Protein AF-A0A965UQ46-F1 (afdb_monomer_lite)

Sequence (192 aa):
MSRLRGGVFDEMEFVMEVFVMGVRFASAAALERHCREIIKGYAAGGLVGDDHRLFFLSLILERHDTPHEKILPGLEGEIVGIRVRHNDGHEFYKSSKTNVNHLFVVYQSGLEIDFSWKKCCSGFKPEAVATAAMRRAVADQIIQYKRLRFVSSGGSVTSDGDGRALDWGSACVDHYPNTFAFLRNSFLANEG

Structure (mmCIF, N/CA/C/O backbone):
data_AF-A0A965UQ46-F1
#
_entry.id   AF-A0A965UQ46-F1
#
loop_
_atom_site.group_PDB
_atom_site.id
_atom_site.type_symbol
_atom_site.label_atom_id
_atom_site.label_alt_id
_atom_site.label_comp_id
_atom_site.label_asym_id
_atom_site.label_entity_id
_atom_site.label_seq_id
_atom_site.pdbx_PDB_ins_code
_atom_site.Cartn_x
_atom_site.Cartn_y
_atom_site.Cartn_z
_atom_site.occupancy
_atom_site.B_iso_or_equiv
_atom_site.auth_seq_id
_atom_site.auth_comp_id
_atom_site.auth_asym_id
_atom_site.auth_atom_id
_atom_site.pdbx_PDB_model_num
ATOM 1 N N . MET A 1 1 ? -4.337 -60.414 -15.007 1.00 38.78 1 MET A N 1
ATOM 2 C CA . MET A 1 1 ? -3.759 -59.102 -15.372 1.00 38.78 1 MET A CA 1
ATOM 3 C C . MET A 1 1 ? -4.667 -58.014 -14.822 1.00 38.78 1 MET A C 1
ATOM 5 O O . MET A 1 1 ? -5.747 -57.804 -15.351 1.00 38.78 1 MET A O 1
ATOM 9 N N . SER A 1 2 ? -4.266 -57.420 -13.699 1.00 37.00 2 SER A N 1
ATOM 10 C CA . SER A 1 2 ? -4.986 -56.352 -13.000 1.00 37.00 2 SER A CA 1
ATOM 11 C C . SER A 1 2 ? -4.648 -54.999 -13.632 1.00 37.00 2 SER A C 1
ATOM 13 O O . SER A 1 2 ? -3.471 -54.703 -13.841 1.00 37.00 2 SER A O 1
ATOM 15 N N . ARG A 1 3 ? -5.659 -54.181 -13.937 1.00 34.75 3 ARG A N 1
ATOM 16 C CA . ARG A 1 3 ? -5.505 -52.740 -14.181 1.00 34.75 3 ARG A CA 1
ATOM 17 C C . ARG A 1 3 ? -6.418 -51.992 -13.214 1.00 34.75 3 ARG A C 1
ATOM 19 O O . ARG A 1 3 ? -7.591 -51.784 -13.491 1.00 34.75 3 ARG A O 1
ATOM 26 N N . LEU A 1 4 ? -5.841 -51.597 -12.085 1.00 40.97 4 LEU A N 1
ATOM 27 C CA . LEU A 1 4 ? -6.267 -50.445 -11.296 1.00 40.97 4 LEU A CA 1
ATOM 28 C C . LEU A 1 4 ? -5.533 -49.217 -11.854 1.00 40.97 4 LEU A C 1
ATOM 30 O O . LEU A 1 4 ? -4.314 -49.286 -11.998 1.00 40.97 4 LEU A O 1
ATOM 34 N N . ARG A 1 5 ? -6.250 -48.137 -12.187 1.00 38.50 5 ARG A N 1
ATOM 35 C CA . ARG A 1 5 ? -5.774 -46.744 -12.374 1.00 38.50 5 ARG A CA 1
ATOM 36 C C . ARG A 1 5 ? -6.991 -45.903 -12.791 1.00 38.50 5 ARG A C 1
ATOM 38 O O . ARG A 1 5 ? -7.699 -46.311 -13.697 1.00 38.50 5 ARG A O 1
ATOM 45 N N . GLY A 1 6 ? -7.300 -44.754 -12.214 1.00 31.14 6 GLY A N 1
ATOM 46 C CA . GLY A 1 6 ? -6.630 -43.977 -11.185 1.00 31.14 6 GLY A CA 1
ATOM 47 C C . GLY A 1 6 ? -7.666 -43.061 -10.540 1.00 31.14 6 GLY A C 1
ATOM 48 O O . GLY A 1 6 ? -8.626 -42.651 -11.191 1.00 31.14 6 GLY A O 1
ATOM 49 N N . GLY A 1 7 ? -7.480 -42.816 -9.245 1.00 33.50 7 GLY A N 1
ATOM 50 C CA . GLY A 1 7 ? -8.263 -41.852 -8.491 1.00 33.50 7 GLY A CA 1
ATOM 51 C C . GLY A 1 7 ? -8.154 -40.466 -9.113 1.00 33.50 7 GLY A C 1
ATOM 52 O O . GLY A 1 7 ? -7.073 -40.026 -9.506 1.00 33.50 7 GLY A O 1
ATOM 53 N N . VAL A 1 8 ? -9.302 -39.807 -9.191 1.00 39.28 8 VAL A N 1
ATOM 54 C CA . VAL A 1 8 ? -9.406 -38.364 -9.352 1.00 39.28 8 VAL A CA 1
ATOM 55 C C . VAL A 1 8 ? -8.828 -37.773 -8.069 1.00 39.28 8 VAL A C 1
ATOM 57 O O . VAL A 1 8 ? -9.453 -37.852 -7.015 1.00 39.28 8 VAL A O 1
ATOM 60 N N . PHE A 1 9 ? -7.590 -37.282 -8.132 1.00 36.72 9 PHE A N 1
ATOM 61 C CA . PHE A 1 9 ? -7.097 -36.355 -7.125 1.00 36.72 9 PHE A CA 1
ATOM 62 C C . PHE A 1 9 ? -7.854 -35.054 -7.356 1.00 36.72 9 PHE A C 1
ATOM 64 O O . PHE A 1 9 ? -7.558 -34.303 -8.279 1.00 36.72 9 PHE A O 1
ATOM 71 N N . ASP A 1 10 ? -8.903 -34.877 -6.563 1.00 38.56 10 ASP A N 1
ATOM 72 C CA . ASP A 1 10 ? -9.546 -33.596 -6.341 1.00 38.56 10 ASP A CA 1
ATOM 73 C C . ASP A 1 10 ? -8.470 -32.696 -5.715 1.00 38.56 10 ASP A C 1
ATOM 75 O O . ASP A 1 10 ? -8.097 -32.862 -4.549 1.00 38.56 10 ASP A O 1
ATOM 79 N N . GLU A 1 11 ? -7.856 -31.836 -6.531 1.00 40.19 11 GLU A N 1
ATOM 80 C CA . GLU A 1 11 ? -7.029 -30.738 -6.048 1.00 40.19 11 GLU A CA 1
ATOM 81 C C . GLU A 1 11 ? -7.959 -29.815 -5.260 1.00 40.19 11 GLU A C 1
ATOM 83 O O . GLU A 1 11 ? -8.540 -28.873 -5.793 1.00 40.19 11 GLU A O 1
ATOM 88 N N . MET A 1 12 ? -8.133 -30.114 -3.970 1.00 38.03 12 MET A N 1
ATOM 89 C CA . MET A 1 12 ? -8.645 -29.154 -3.007 1.00 38.03 12 MET A CA 1
ATOM 90 C C . MET A 1 12 ? -7.672 -27.978 -3.013 1.00 38.03 12 MET A C 1
ATOM 92 O O . MET A 1 12 ? -6.657 -27.985 -2.315 1.00 38.03 12 MET A O 1
ATOM 96 N N . GLU A 1 13 ? -7.976 -26.975 -3.835 1.00 44.06 13 GLU A N 1
ATOM 97 C CA . GLU A 1 13 ? -7.465 -25.625 -3.687 1.00 44.06 13 GLU A CA 1
ATOM 98 C C . GLU A 1 13 ? -7.750 -25.243 -2.231 1.00 44.06 13 GLU A C 1
ATOM 100 O O . GLU A 1 13 ? -8.890 -24.973 -1.847 1.00 44.06 13 GLU A O 1
ATOM 105 N N . PHE A 1 14 ? -6.729 -25.325 -1.374 1.00 44.09 14 PHE A N 1
ATOM 106 C CA . PHE A 1 14 ? -6.813 -24.829 -0.011 1.00 44.09 14 PHE A CA 1
ATOM 107 C C . PHE A 1 14 ? -7.046 -23.330 -0.132 1.00 44.09 14 PHE A C 1
ATOM 109 O O . PHE A 1 14 ? -6.109 -22.551 -0.315 1.00 44.09 14 PHE A O 1
ATOM 116 N N . VAL A 1 15 ? -8.314 -22.928 -0.089 1.00 54.84 15 VAL A N 1
ATOM 117 C CA . VAL A 1 15 ? -8.689 -21.526 -0.053 1.00 54.84 15 VAL A CA 1
ATOM 118 C C . VAL A 1 15 ? -8.134 -20.989 1.258 1.00 54.84 15 VAL A C 1
ATOM 120 O O . VAL A 1 15 ? -8.668 -21.245 2.335 1.00 54.84 15 VAL A O 1
ATOM 123 N N . MET A 1 16 ? -6.978 -20.334 1.166 1.00 69.38 16 MET A N 1
ATOM 124 C CA . MET A 1 16 ? -6.261 -19.830 2.325 1.00 69.38 16 MET A CA 1
ATOM 125 C C . MET A 1 16 ? -7.064 -18.663 2.887 1.00 69.38 16 MET A C 1
ATOM 127 O O . MET A 1 16 ? -7.079 -17.556 2.340 1.00 69.38 16 MET A O 1
ATOM 131 N N . GLU A 1 17 ? -7.803 -18.950 3.948 1.00 83.31 17 GLU A N 1
ATOM 132 C CA . GLU A 1 17 ? -8.585 -17.956 4.661 1.00 83.31 17 GLU A CA 1
ATOM 133 C C . GLU A 1 17 ? -7.659 -16.890 5.233 1.00 83.31 17 GLU A C 1
ATOM 135 O O . GLU A 1 17 ? -6.538 -17.172 5.662 1.00 83.31 17 GLU A O 1
ATOM 140 N N . VAL A 1 18 ? -8.126 -15.645 5.217 1.00 87.38 18 VAL A N 1
ATOM 141 C CA . VAL A 1 18 ? -7.341 -14.504 5.683 1.00 87.38 18 VAL A CA 1
ATOM 142 C C . VAL A 1 18 ? -8.012 -13.930 6.916 1.00 87.38 18 VAL A C 1
ATOM 144 O O . VAL A 1 18 ? -9.220 -13.706 6.918 1.00 87.38 18 VAL A O 1
ATOM 147 N N . PHE A 1 19 ? -7.224 -13.680 7.954 1.00 88.88 19 PHE A N 1
ATOM 148 C CA . PHE A 1 19 ? -7.675 -13.046 9.184 1.00 88.88 19 PHE A CA 1
ATOM 149 C C . PHE A 1 19 ? -7.053 -11.655 9.269 1.00 88.88 19 PHE A C 1
ATOM 151 O O . PHE A 1 19 ? -5.876 -11.501 8.952 1.00 88.88 19 PHE A O 1
ATOM 158 N N . VAL A 1 20 ? -7.866 -10.662 9.628 1.00 90.31 20 VAL A N 1
ATOM 159 C CA . VAL A 1 20 ? -7.423 -9.297 9.950 1.00 90.31 20 VAL A CA 1
ATOM 160 C C . VAL A 1 20 ? -8.282 -8.795 11.097 1.00 90.31 20 VAL A C 1
ATOM 162 O O . VAL A 1 20 ? -9.508 -8.826 10.977 1.00 90.31 20 VAL A O 1
ATOM 165 N N . MET A 1 21 ? -7.678 -8.344 12.202 1.00 88.12 21 MET A N 1
ATOM 166 C CA . MET A 1 21 ? -8.421 -7.802 13.355 1.00 88.12 21 MET A CA 1
ATOM 167 C C . MET A 1 21 ? -9.519 -8.764 13.875 1.00 88.12 21 MET A C 1
ATOM 169 O O . MET A 1 21 ? -10.616 -8.357 14.247 1.00 88.12 21 MET A O 1
ATOM 173 N N . GLY A 1 22 ? -9.263 -10.076 13.838 1.00 83.25 22 GLY A N 1
ATOM 174 C CA . GLY A 1 22 ? -10.231 -11.108 14.244 1.00 83.25 22 GLY A CA 1
ATOM 175 C C . GLY A 1 22 ? -11.389 -11.352 13.263 1.00 83.25 22 GLY A C 1
ATOM 176 O O . GLY A 1 22 ? -12.192 -12.257 13.488 1.00 83.25 22 GLY A O 1
ATOM 177 N N . VAL A 1 23 ? -11.466 -10.610 12.154 1.00 89.50 23 VAL A N 1
ATOM 178 C CA . VAL A 1 23 ? -12.437 -10.841 11.077 1.00 89.50 23 VAL A CA 1
ATOM 179 C C . VAL A 1 23 ? -11.880 -11.871 10.102 1.00 89.50 23 VAL A C 1
ATOM 181 O O . VAL A 1 23 ? -10.767 -11.732 9.593 1.00 89.50 23 VAL A O 1
ATOM 184 N N . ARG A 1 24 ? -12.675 -12.907 9.825 1.00 92.56 24 ARG A N 1
ATOM 185 C CA . ARG A 1 24 ? -12.346 -13.972 8.872 1.00 92.56 24 ARG A CA 1
ATOM 186 C C . ARG A 1 24 ? -12.863 -13.624 7.481 1.00 92.56 24 ARG A C 1
ATOM 188 O O . ARG A 1 24 ? -14.056 -13.400 7.287 1.00 92.56 24 ARG A O 1
ATOM 195 N N . PHE A 1 25 ? -11.971 -13.665 6.501 1.00 93.94 25 PHE A N 1
ATOM 196 C CA . PHE A 1 25 ? -12.277 -13.515 5.086 1.00 93.94 25 PHE A CA 1
ATOM 197 C C . PHE A 1 25 ? -12.048 -14.839 4.367 1.00 93.94 25 PHE A C 1
ATOM 199 O O . PHE A 1 25 ? -10.991 -15.454 4.491 1.00 93.94 25 PHE A O 1
ATOM 206 N N . ALA A 1 26 ? -13.022 -15.237 3.548 1.00 91.75 26 ALA A N 1
ATOM 207 C CA . ALA A 1 26 ? -12.957 -16.487 2.794 1.00 91.75 26 ALA A CA 1
ATOM 208 C C . ALA A 1 26 ? -11.792 -16.538 1.790 1.00 91.75 26 ALA A C 1
ATOM 210 O O . ALA A 1 26 ? -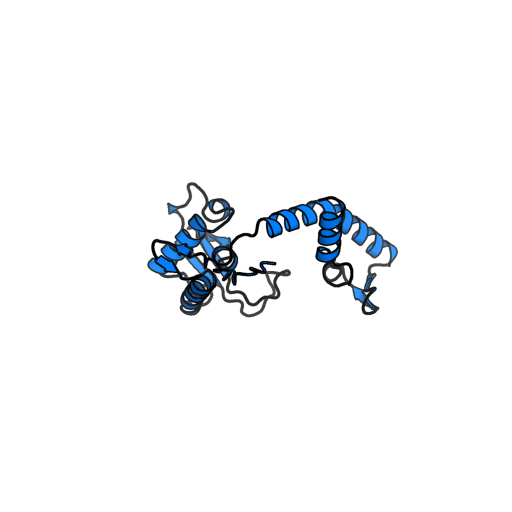11.443 -17.610 1.330 1.00 91.75 26 ALA A O 1
ATOM 211 N N . SER A 1 27 ? -11.220 -15.396 1.391 1.00 91.88 27 SER A N 1
ATOM 212 C CA . SER A 1 27 ? -10.062 -15.326 0.491 1.00 91.88 27 SER A CA 1
ATOM 213 C C . SER A 1 27 ? -9.424 -13.936 0.505 1.00 91.88 27 SER A C 1
ATOM 215 O O . SER A 1 27 ? -10.052 -12.953 0.911 1.00 91.88 27 SER A O 1
ATOM 217 N N . ALA A 1 28 ? -8.216 -13.820 -0.055 1.00 90.44 28 ALA A N 1
ATOM 218 C CA . ALA A 1 28 ? -7.578 -12.531 -0.337 1.00 90.44 28 ALA A CA 1
ATOM 219 C C . ALA A 1 28 ? -8.452 -11.612 -1.215 1.00 90.44 28 ALA A C 1
ATOM 221 O O . ALA A 1 28 ? -8.473 -10.401 -1.013 1.00 90.44 28 ALA A O 1
ATOM 222 N N . ALA A 1 29 ? -9.224 -12.180 -2.149 1.00 90.81 29 ALA A N 1
ATOM 223 C CA . ALA A 1 29 ? -10.158 -11.420 -2.977 1.00 90.81 29 ALA A CA 1
ATOM 224 C C . ALA A 1 29 ? -11.352 -10.885 -2.168 1.00 90.81 29 ALA A C 1
ATOM 226 O O . ALA A 1 29 ? -11.831 -9.782 -2.432 1.00 90.81 29 ALA A O 1
ATOM 227 N N . ALA A 1 30 ? -11.840 -11.642 -1.178 1.00 92.81 30 ALA A N 1
ATOM 228 C CA . ALA A 1 30 ? -12.879 -11.168 -0.265 1.00 92.81 30 ALA A CA 1
ATOM 229 C C . ALA A 1 30 ? -12.370 -10.017 0.616 1.00 92.81 30 ALA A C 1
ATOM 231 O O . ALA A 1 30 ? -13.061 -9.007 0.744 1.00 92.81 30 ALA A O 1
ATOM 232 N N . LEU A 1 31 ? -11.144 -10.136 1.135 1.00 95.44 31 LEU A N 1
ATOM 233 C CA . LEU A 1 31 ? -10.469 -9.062 1.862 1.00 95.44 31 LEU A CA 1
ATOM 234 C C . LEU A 1 31 ? -10.272 -7.818 0.979 1.00 95.44 31 LEU A C 1
ATOM 236 O O . LEU A 1 31 ? -10.614 -6.714 1.392 1.00 95.44 31 LEU A O 1
ATOM 240 N N . GLU A 1 32 ? -9.800 -7.977 -0.263 1.00 94.44 32 GLU A N 1
ATOM 241 C CA . GLU A 1 32 ? -9.618 -6.846 -1.182 1.00 94.44 32 GLU A CA 1
ATOM 242 C C . GLU A 1 32 ? -10.941 -6.118 -1.459 1.00 94.44 32 GLU A C 1
ATOM 244 O O . GLU A 1 32 ? -10.981 -4.885 -1.457 1.00 94.44 32 GLU A O 1
ATOM 249 N N . ARG A 1 33 ? -12.034 -6.863 -1.686 1.00 93.94 33 ARG A N 1
ATOM 250 C CA . ARG A 1 33 ? -13.367 -6.270 -1.866 1.00 93.94 33 ARG A CA 1
ATOM 251 C C . ARG A 1 33 ? -13.788 -5.475 -0.636 1.00 93.94 33 ARG A C 1
ATOM 253 O O . ARG A 1 33 ? -14.243 -4.350 -0.794 1.00 93.94 33 ARG A O 1
ATOM 260 N N . HIS A 1 34 ? -13.586 -6.020 0.561 1.00 95.62 34 HIS A N 1
ATOM 261 C CA . HIS A 1 34 ? -13.908 -5.330 1.805 1.00 95.62 34 HIS A CA 1
ATOM 262 C C . HIS A 1 34 ? -13.112 -4.026 1.967 1.00 95.62 34 HIS A C 1
ATOM 264 O O . HIS A 1 34 ? -13.711 -2.967 2.138 1.00 95.62 34 HIS A O 1
ATOM 270 N N . CYS A 1 35 ? -11.786 -4.071 1.787 1.00 95.44 35 CYS A N 1
ATOM 271 C CA . CYS A 1 35 ? -10.938 -2.875 1.786 1.00 95.44 35 CYS A CA 1
ATOM 272 C C . CYS A 1 35 ? -11.437 -1.832 0.779 1.00 95.44 35 CYS A C 1
ATOM 274 O O . CYS A 1 35 ? -11.512 -0.646 1.084 1.00 95.44 35 CYS A O 1
ATOM 276 N N . ARG A 1 36 ? -11.804 -2.266 -0.430 1.00 93.69 36 ARG A N 1
ATOM 277 C CA . ARG A 1 36 ? -12.290 -1.376 -1.486 1.00 93.69 36 ARG A CA 1
ATOM 278 C C . ARG A 1 36 ? -13.614 -0.704 -1.121 1.00 93.69 36 ARG A C 1
ATOM 280 O O . ARG A 1 36 ? -13.760 0.478 -1.417 1.00 93.69 36 ARG A O 1
ATOM 287 N N . GLU A 1 37 ? -14.550 -1.427 -0.513 1.00 94.31 37 GLU A N 1
ATOM 288 C CA . GLU A 1 37 ? -15.826 -0.859 -0.061 1.00 94.31 37 GLU A CA 1
ATOM 289 C C . GLU A 1 37 ? -15.624 0.165 1.058 1.00 94.31 37 GLU A C 1
ATOM 291 O O . GLU A 1 37 ? -16.191 1.252 0.975 1.00 94.31 37 GLU A O 1
ATOM 296 N N . ILE A 1 38 ? -14.729 -0.107 2.017 1.00 95.44 38 ILE A N 1
ATOM 297 C CA . ILE A 1 38 ? -14.330 0.892 3.019 1.00 95.44 38 ILE A CA 1
ATOM 298 C C . ILE A 1 38 ? -13.795 2.146 2.321 1.00 95.44 38 ILE A C 1
ATOM 300 O O . ILE A 1 38 ? -14.285 3.244 2.560 1.00 95.44 38 ILE A O 1
ATOM 304 N N . ILE A 1 39 ? -12.816 1.989 1.424 1.00 94.50 39 ILE A N 1
ATOM 305 C CA . ILE A 1 39 ? -12.136 3.107 0.754 1.00 94.50 39 ILE A CA 1
ATOM 306 C C . ILE A 1 39 ? -13.110 3.975 -0.053 1.00 94.50 39 ILE A C 1
ATOM 308 O O . ILE A 1 39 ? -12.978 5.194 -0.040 1.00 94.50 39 ILE A O 1
ATOM 312 N N . LYS A 1 40 ? -14.081 3.374 -0.752 1.00 92.00 40 LYS A N 1
ATOM 313 C CA . LYS A 1 40 ? -15.103 4.110 -1.521 1.00 92.00 40 LYS A CA 1
ATOM 314 C C . LYS A 1 40 ? -16.026 4.959 -0.645 1.00 92.00 40 LYS A C 1
ATOM 316 O O . LYS A 1 40 ? -16.619 5.904 -1.152 1.00 92.00 40 LYS A O 1
ATOM 321 N N . GLY A 1 41 ? -16.180 4.601 0.629 1.00 93.50 41 GLY A N 1
ATOM 322 C CA . GLY A 1 41 ? -17.025 5.326 1.576 1.00 93.50 41 GLY A CA 1
ATOM 323 C C . GLY A 1 41 ? -16.440 6.657 2.053 1.00 93.50 41 GLY A C 1
ATOM 324 O O . GLY A 1 41 ? -17.139 7.410 2.725 1.00 93.50 41 GLY A O 1
ATOM 325 N N . TYR A 1 42 ? -15.183 6.963 1.719 1.00 94.81 42 TYR A N 1
ATOM 326 C CA . TYR A 1 42 ? -14.497 8.182 2.144 1.00 94.81 42 TYR A CA 1
ATOM 327 C C . TYR A 1 42 ? -14.219 9.113 0.966 1.00 94.81 42 TYR A C 1
ATOM 329 O O . TYR A 1 42 ? -14.018 8.672 -0.158 1.00 94.81 42 TYR A O 1
ATOM 337 N N . ALA A 1 43 ? -14.193 10.419 1.233 1.00 91.56 43 ALA A N 1
ATOM 338 C CA . ALA A 1 43 ? -13.792 11.416 0.248 1.00 91.56 43 ALA A CA 1
ATOM 339 C C . ALA A 1 43 ? -12.265 11.438 0.055 1.00 91.56 43 ALA A C 1
ATOM 341 O O . ALA A 1 43 ? -11.501 11.099 0.965 1.00 91.56 43 ALA A O 1
ATOM 342 N N . ALA A 1 44 ? -11.809 11.917 -1.106 1.00 90.25 44 ALA A N 1
ATOM 343 C CA . ALA A 1 44 ? -10.388 12.140 -1.359 1.00 90.25 44 ALA A CA 1
ATOM 344 C C . ALA A 1 44 ? -9.816 13.155 -0.354 1.00 90.25 44 ALA A C 1
ATOM 346 O O . ALA A 1 44 ? -10.394 14.212 -0.116 1.00 90.25 44 ALA A O 1
ATOM 347 N N . GLY A 1 45 ? -8.677 12.824 0.251 1.00 90.50 45 GLY A N 1
ATOM 348 C CA . GLY A 1 45 ? -8.050 13.591 1.327 1.00 90.50 45 GLY A CA 1
ATOM 349 C C . GLY A 1 45 ? -8.651 13.346 2.717 1.00 90.50 45 GLY A C 1
ATOM 350 O O . GLY A 1 45 ? -8.075 13.810 3.700 1.00 90.50 45 GLY A O 1
ATOM 351 N N . GLY A 1 46 ? -9.761 12.608 2.818 1.00 93.62 46 GLY A N 1
ATOM 352 C CA . GLY A 1 46 ? -10.443 12.323 4.076 1.00 93.62 46 GLY A CA 1
ATOM 353 C C . GLY A 1 46 ? -9.696 11.320 4.954 1.00 93.62 46 GLY A C 1
ATOM 354 O O . GLY A 1 46 ? -9.072 10.377 4.458 1.00 93.62 46 GLY A O 1
ATOM 355 N N . LEU A 1 47 ? -9.783 11.520 6.272 1.00 97.19 47 LEU A N 1
ATOM 356 C CA . LEU A 1 47 ? -9.395 10.514 7.259 1.00 97.19 47 LEU A CA 1
ATOM 357 C C . LEU A 1 47 ? -10.511 9.479 7.402 1.00 97.19 47 LEU A C 1
ATOM 359 O O . LEU A 1 47 ? -11.692 9.828 7.439 1.00 97.19 47 LEU A O 1
ATOM 363 N N . VAL A 1 48 ? -10.129 8.209 7.496 1.00 97.25 48 VAL A N 1
ATOM 364 C CA . VAL A 1 48 ? -11.075 7.136 7.807 1.00 97.25 48 VAL A CA 1
ATOM 365 C C . VAL A 1 48 ? -11.517 7.219 9.272 1.00 97.25 48 VAL A C 1
ATOM 367 O O . VAL A 1 48 ? -10.781 7.721 10.121 1.00 97.25 48 VAL A O 1
ATOM 370 N N . GLY A 1 49 ? -12.713 6.710 9.571 1.00 96.88 49 GLY A N 1
ATOM 371 C CA . GLY A 1 49 ? -13.233 6.633 10.941 1.00 96.88 49 GLY A CA 1
ATOM 372 C C . GLY A 1 49 ? -12.482 5.606 11.791 1.00 96.88 49 GLY A C 1
ATOM 373 O O . GLY A 1 49 ? -11.779 4.755 11.248 1.00 96.88 49 GLY A O 1
ATOM 374 N N . ASP A 1 50 ? -12.647 5.666 13.114 1.00 95.25 50 ASP A N 1
ATOM 375 C CA . ASP A 1 50 ? -11.824 4.909 14.070 1.00 95.25 50 ASP A CA 1
ATOM 376 C C . ASP A 1 50 ? -11.822 3.390 13.841 1.00 95.25 50 ASP A C 1
ATOM 378 O O . ASP A 1 50 ? -10.747 2.790 13.828 1.00 95.25 50 ASP A O 1
ATOM 382 N N . ASP A 1 51 ? -12.976 2.774 13.576 1.00 95.25 51 ASP A N 1
ATOM 383 C CA . ASP A 1 51 ? -13.058 1.327 13.323 1.00 95.25 51 ASP A CA 1
ATOM 384 C C . ASP A 1 51 ? -12.283 0.926 12.060 1.00 95.25 51 ASP A C 1
ATOM 386 O O . ASP A 1 51 ? -11.489 -0.016 12.059 1.00 95.25 51 ASP A O 1
ATOM 390 N N . HIS A 1 52 ? -12.447 1.690 10.978 1.00 97.00 52 HIS A N 1
ATOM 391 C CA . HIS A 1 52 ? -11.723 1.460 9.729 1.00 97.00 52 HIS A CA 1
ATOM 392 C C . HIS A 1 52 ? -10.234 1.810 9.850 1.00 97.00 52 HIS A C 1
ATOM 394 O O . HIS A 1 52 ? -9.398 1.170 9.211 1.00 97.00 52 HIS A O 1
ATOM 400 N N . ARG A 1 53 ? -9.880 2.795 10.686 1.00 96.12 53 ARG A N 1
ATOM 401 C CA . ARG A 1 53 ? -8.490 3.124 11.022 1.00 96.12 53 ARG A CA 1
ATOM 402 C C . ARG A 1 53 ? -7.831 1.927 11.690 1.00 96.12 53 ARG A C 1
ATOM 404 O O . ARG A 1 53 ? -6.774 1.504 11.233 1.00 96.12 53 ARG A O 1
ATOM 411 N N . LEU A 1 54 ? -8.455 1.382 12.735 1.00 95.56 54 LEU A N 1
ATOM 412 C CA . LEU A 1 54 ? -7.953 0.205 13.443 1.00 95.56 54 LEU A CA 1
ATOM 413 C C . LEU A 1 54 ? -7.817 -0.983 12.492 1.00 95.56 54 LEU A C 1
ATOM 415 O O . LEU A 1 54 ? -6.756 -1.598 12.450 1.00 95.56 54 LEU A O 1
ATOM 419 N N . PHE A 1 55 ? -8.823 -1.222 11.650 1.00 97.19 55 PHE A N 1
ATOM 420 C CA . PHE A 1 55 ? -8.770 -2.275 10.642 1.00 97.19 55 PHE A CA 1
ATOM 421 C C . PHE A 1 55 ? -7.560 -2.142 9.704 1.00 97.19 55 PHE A C 1
ATOM 423 O O . PHE A 1 55 ? -6.843 -3.115 9.479 1.00 97.19 55 PHE A O 1
ATOM 430 N N . PHE A 1 56 ? -7.289 -0.949 9.164 1.00 97.50 56 PHE A N 1
ATOM 431 C CA . PHE A 1 56 ? -6.147 -0.748 8.266 1.00 97.50 56 PHE A CA 1
ATOM 432 C C . PHE A 1 56 ? -4.794 -0.799 8.981 1.00 97.50 56 PHE A C 1
ATOM 434 O O . PHE A 1 56 ? -3.829 -1.282 8.392 1.00 97.50 56 PHE A O 1
ATOM 441 N N . LEU A 1 57 ? -4.705 -0.348 10.234 1.00 96.31 57 LEU A N 1
ATOM 442 C CA . LEU A 1 57 ? -3.490 -0.514 11.036 1.00 96.31 57 LEU A CA 1
ATOM 443 C C . LEU A 1 57 ? -3.219 -1.998 11.316 1.00 96.31 57 LEU A C 1
ATOM 445 O O . LEU A 1 57 ? -2.100 -2.459 11.098 1.00 96.31 57 LEU A O 1
ATOM 449 N N . SER A 1 58 ? -4.247 -2.766 11.688 1.00 95.19 58 SER A N 1
ATOM 450 C CA . SER A 1 58 ? -4.171 -4.227 11.801 1.00 95.19 58 SER A CA 1
ATOM 451 C C . SER A 1 58 ? -3.768 -4.877 10.479 1.00 95.19 58 SER A C 1
ATOM 453 O O . SER A 1 58 ? -2.871 -5.713 10.457 1.00 95.19 58 SER A O 1
ATOM 455 N N . LEU A 1 59 ? -4.342 -4.440 9.354 1.00 96.00 59 LEU A N 1
ATOM 456 C CA . LEU A 1 59 ? -3.959 -4.927 8.029 1.00 96.00 59 LEU A CA 1
ATOM 457 C C . LEU A 1 59 ? -2.462 -4.709 7.756 1.00 96.00 59 LEU A C 1
ATOM 459 O O . LEU A 1 59 ? -1.814 -5.597 7.211 1.00 96.00 59 LEU A O 1
ATOM 463 N N . ILE A 1 60 ? -1.898 -3.557 8.131 1.00 95.62 60 ILE A N 1
ATOM 464 C CA . ILE A 1 60 ? -0.459 -3.300 7.989 1.00 95.62 60 ILE A CA 1
ATOM 465 C C . ILE A 1 60 ? 0.339 -4.246 8.890 1.00 95.62 60 ILE A C 1
ATOM 467 O O . ILE A 1 60 ? 1.219 -4.946 8.395 1.00 95.62 60 ILE A O 1
ATOM 471 N N . LEU A 1 61 ? 0.031 -4.288 10.188 1.00 93.25 61 LEU A N 1
ATOM 472 C CA . LEU A 1 61 ? 0.786 -5.073 11.170 1.00 93.25 61 LEU A CA 1
ATOM 473 C C . LEU A 1 61 ? 0.777 -6.574 10.863 1.00 93.25 61 LEU A C 1
ATOM 475 O O . LEU A 1 61 ? 1.791 -7.243 11.040 1.00 93.25 61 LEU A O 1
ATOM 479 N N . GLU A 1 62 ? -0.353 -7.099 10.396 1.00 91.25 62 GLU A N 1
ATOM 480 C CA . GLU A 1 62 ? -0.549 -8.534 10.188 1.00 91.25 62 GLU A CA 1
ATOM 481 C C . GLU A 1 62 ? -0.109 -9.009 8.794 1.00 91.25 62 GLU A C 1
ATOM 483 O O . GLU A 1 62 ? 0.130 -10.202 8.594 1.00 91.25 62 GLU A O 1
ATOM 488 N N . ARG A 1 63 ? -0.051 -8.112 7.797 1.00 91.00 63 ARG A N 1
ATOM 489 C CA . ARG A 1 63 ? 0.076 -8.517 6.384 1.00 91.00 63 ARG A CA 1
ATOM 490 C C . ARG A 1 63 ? 1.133 -7.773 5.579 1.00 91.00 63 ARG A C 1
ATOM 492 O O . ARG A 1 63 ? 1.440 -8.232 4.477 1.00 91.00 63 ARG A O 1
ATOM 499 N N . HIS A 1 64 ? 1.649 -6.642 6.053 1.00 91.50 64 HIS A N 1
ATOM 500 C CA . HIS A 1 64 ? 2.742 -5.943 5.379 1.00 91.50 64 HIS A CA 1
ATOM 501 C C . HIS A 1 64 ? 4.062 -6.701 5.598 1.00 91.50 64 HIS A C 1
ATOM 503 O O . HIS A 1 64 ? 4.271 -7.277 6.660 1.00 91.50 64 HIS A O 1
ATOM 509 N N . ASP A 1 65 ? 4.959 -6.720 4.609 1.00 88.31 65 ASP A N 1
ATOM 510 C CA . ASP A 1 65 ? 6.283 -7.354 4.738 1.00 88.31 65 ASP A CA 1
ATOM 511 C C . ASP A 1 65 ? 7.210 -6.576 5.686 1.00 88.31 65 ASP A C 1
ATOM 513 O O . ASP A 1 65 ? 7.948 -7.163 6.473 1.00 88.31 65 ASP A O 1
ATOM 517 N N . THR A 1 66 ? 7.128 -5.247 5.646 1.00 88.62 66 THR A N 1
ATOM 518 C CA . THR A 1 66 ? 7.861 -4.330 6.533 1.00 88.62 66 THR A CA 1
ATOM 519 C C . THR A 1 66 ? 6.932 -3.389 7.322 1.00 88.62 66 THR A C 1
ATOM 521 O O . THR A 1 66 ? 6.907 -2.182 7.084 1.00 88.62 66 THR A O 1
ATOM 524 N N . PRO A 1 67 ? 6.131 -3.888 8.285 1.00 89.94 67 PRO A N 1
ATOM 525 C CA . PRO A 1 67 ? 5.150 -3.056 8.994 1.00 89.94 67 PRO A CA 1
ATOM 526 C C . PRO A 1 67 ? 5.792 -1.881 9.749 1.00 89.94 67 PRO A C 1
ATOM 528 O O . PRO A 1 67 ? 5.222 -0.795 9.779 1.00 89.94 67 PRO A O 1
ATOM 531 N N . HIS A 1 68 ? 7.007 -2.064 10.274 1.00 87.12 68 HIS A N 1
ATOM 532 C CA . HIS A 1 68 ? 7.778 -1.042 10.993 1.00 87.12 68 HIS A CA 1
ATOM 533 C C . HIS A 1 68 ? 8.241 0.136 10.114 1.00 87.12 68 HIS A C 1
ATOM 535 O O . HIS A 1 68 ? 8.580 1.196 10.628 1.00 87.12 68 HIS A O 1
ATOM 541 N N . GLU A 1 69 ? 8.255 -0.020 8.786 1.00 90.06 69 GLU A N 1
ATOM 542 C CA . GLU A 1 69 ? 8.532 1.085 7.856 1.00 90.06 69 GLU A CA 1
ATOM 543 C C . GLU A 1 69 ? 7.289 1.952 7.609 1.00 90.06 69 GLU A C 1
ATOM 545 O O . GLU A 1 69 ? 7.387 3.023 7.011 1.00 90.06 69 GLU A O 1
ATOM 550 N N . LYS A 1 70 ? 6.107 1.472 8.019 1.00 93.81 70 LYS A N 1
ATOM 551 C CA . LYS A 1 70 ? 4.801 2.116 7.802 1.00 93.81 70 LYS A CA 1
ATOM 552 C C . LYS A 1 70 ? 4.226 2.669 9.102 1.00 93.81 70 LYS A C 1
ATOM 554 O O . LYS A 1 70 ? 3.742 3.800 9.140 1.00 93.81 70 LYS A O 1
ATOM 559 N N . ILE A 1 71 ? 4.322 1.870 10.158 1.00 94.38 71 ILE A N 1
ATOM 560 C CA . ILE A 1 71 ? 3.998 2.206 11.541 1.00 94.38 71 ILE A CA 1
ATOM 561 C C . ILE A 1 71 ? 5.334 2.328 12.270 1.00 94.38 71 ILE A C 1
ATOM 563 O O . ILE A 1 71 ? 5.970 1.321 12.576 1.00 94.38 71 ILE A O 1
ATOM 567 N N . LEU A 1 72 ? 5.789 3.564 12.458 1.00 90.69 72 LEU A N 1
ATOM 568 C CA . LEU A 1 72 ? 7.119 3.854 12.975 1.00 90.69 72 LEU A CA 1
ATOM 569 C C . LEU A 1 72 ? 7.205 3.490 14.467 1.00 90.69 72 LEU A C 1
ATOM 571 O O . LEU A 1 72 ? 6.416 4.025 15.253 1.00 90.69 72 LEU A O 1
ATOM 575 N N . PRO A 1 73 ? 8.163 2.632 14.869 1.00 89.00 73 PRO A N 1
ATOM 576 C CA . PRO A 1 73 ? 8.340 2.258 16.265 1.00 89.00 73 PRO A CA 1
ATOM 577 C C . PRO A 1 73 ? 8.567 3.472 17.169 1.00 89.00 73 PRO A C 1
ATOM 579 O O . PRO A 1 73 ? 9.441 4.297 16.898 1.00 89.00 73 PRO A O 1
ATOM 582 N N . GLY A 1 74 ? 7.801 3.564 18.254 1.00 89.38 74 GLY A N 1
ATOM 583 C CA . GLY A 1 74 ? 7.866 4.665 19.218 1.00 89.38 74 GLY A CA 1
ATOM 584 C C . GLY A 1 74 ? 7.054 5.906 18.838 1.00 89.38 74 GLY A C 1
ATOM 585 O O . GLY A 1 74 ? 6.985 6.833 19.643 1.00 89.38 74 GLY A O 1
ATOM 586 N N . LEU A 1 75 ? 6.425 5.932 17.656 1.00 92.19 75 LEU A N 1
ATOM 587 C CA . LEU A 1 75 ? 5.533 7.010 17.206 1.00 92.19 75 LEU A CA 1
ATOM 588 C C . LEU A 1 75 ? 4.082 6.530 17.031 1.00 92.19 75 LEU A C 1
ATOM 590 O O . LEU A 1 75 ? 3.268 7.215 16.414 1.00 92.19 75 LEU A O 1
ATOM 594 N N . GLU A 1 76 ? 3.717 5.363 17.566 1.00 92.56 76 GLU A N 1
ATOM 595 C CA . GLU A 1 76 ? 2.380 4.780 17.405 1.00 92.56 76 GLU A CA 1
ATOM 596 C C . GLU A 1 76 ? 1.291 5.677 18.011 1.00 92.56 76 GLU A C 1
ATOM 598 O O . GLU A 1 76 ? 0.208 5.819 17.444 1.00 92.56 76 GLU A O 1
ATOM 603 N N . GLY A 1 77 ? 1.598 6.336 19.135 1.00 91.06 77 GLY A N 1
ATOM 604 C CA . GLY A 1 77 ? 0.714 7.314 19.778 1.00 91.06 77 GLY A CA 1
ATOM 605 C C . GLY A 1 77 ? 0.573 8.634 19.012 1.00 91.06 77 GLY A C 1
ATOM 606 O O . GLY A 1 77 ? -0.336 9.413 19.296 1.00 91.06 77 GLY A O 1
ATOM 607 N N . GLU A 1 78 ? 1.439 8.884 18.027 1.00 96.00 78 GLU A N 1
ATOM 608 C CA . GLU A 1 78 ? 1.379 10.067 17.165 1.00 96.00 78 GLU A CA 1
ATOM 609 C C . GLU A 1 78 ? 0.550 9.830 15.898 1.00 96.00 78 GLU A C 1
ATOM 611 O O . GLU A 1 78 ? 0.367 10.753 15.102 1.00 96.00 78 GLU A O 1
ATOM 616 N N . ILE A 1 79 ? 0.029 8.619 15.683 1.00 97.06 79 ILE A N 1
ATOM 617 C CA . ILE A 1 79 ? -0.802 8.317 14.518 1.00 97.06 79 ILE A CA 1
ATOM 618 C C . ILE A 1 79 ? -2.156 9.016 14.663 1.00 97.06 79 ILE A C 1
ATOM 620 O O . ILE A 1 79 ? -2.974 8.694 15.522 1.00 97.06 79 ILE A O 1
ATOM 624 N N . VAL A 1 80 ? -2.419 9.956 13.759 1.00 96.56 80 VAL A N 1
ATOM 625 C CA . VAL A 1 80 ? -3.698 10.667 13.646 1.00 96.56 80 VAL A CA 1
ATOM 626 C C . VAL A 1 80 ? -4.740 9.758 12.999 1.00 96.56 80 VAL A C 1
ATOM 628 O O . VAL A 1 80 ? -5.869 9.649 13.477 1.00 96.56 80 VAL A O 1
ATOM 631 N N . GLY A 1 81 ? -4.366 9.059 11.926 1.00 96.88 81 GLY A N 1
ATOM 632 C CA . GLY A 1 81 ? -5.255 8.109 11.269 1.00 96.88 81 GLY A CA 1
ATOM 633 C C . GLY A 1 81 ? -4.764 7.623 9.917 1.00 96.88 81 GLY A C 1
ATOM 634 O O . GLY A 1 81 ? -3.593 7.775 9.573 1.00 96.88 81 GLY A O 1
ATOM 635 N N . ILE A 1 82 ? -5.683 7.035 9.151 1.00 98.06 82 ILE A N 1
ATOM 636 C CA . ILE A 1 82 ? -5.434 6.624 7.768 1.00 98.06 82 ILE A CA 1
ATOM 637 C C . ILE A 1 82 ? -6.139 7.596 6.831 1.00 98.06 82 ILE A C 1
ATOM 639 O O . ILE A 1 82 ? -7.337 7.836 6.978 1.00 98.06 82 ILE A O 1
ATOM 643 N N . ARG A 1 83 ? -5.409 8.147 5.863 1.00 96.44 83 ARG A N 1
ATOM 644 C CA . ARG A 1 83 ? -5.951 9.060 4.853 1.00 96.44 83 ARG A CA 1
ATOM 645 C C . ARG A 1 83 ? -6.156 8.354 3.528 1.00 96.44 83 ARG A C 1
ATOM 647 O O . ARG A 1 83 ? -5.263 7.653 3.053 1.00 96.44 83 ARG A O 1
ATOM 654 N N . VAL A 1 84 ? -7.307 8.600 2.912 1.00 94.25 84 VAL A N 1
ATOM 655 C CA . VAL A 1 84 ? -7.627 8.133 1.563 1.00 94.25 84 VAL A CA 1
ATOM 656 C C . VAL A 1 84 ? -7.237 9.200 0.552 1.00 94.25 84 VAL A C 1
ATOM 658 O O . VAL A 1 84 ? -7.598 10.361 0.705 1.00 94.25 84 VAL A O 1
ATOM 661 N N . ARG A 1 85 ? -6.529 8.828 -0.514 1.00 90.94 85 ARG A N 1
ATOM 662 C CA . ARG A 1 85 ? -6.377 9.667 -1.710 1.00 90.94 85 ARG A CA 1
ATOM 663 C C . ARG A 1 85 ? -6.873 8.891 -2.921 1.00 90.94 85 ARG A C 1
ATOM 665 O O . ARG A 1 85 ? -6.286 7.874 -3.299 1.00 90.94 85 ARG A O 1
ATOM 672 N N . HIS A 1 86 ? -7.970 9.359 -3.505 1.00 86.00 86 HIS A N 1
ATOM 673 C CA . HIS A 1 86 ? -8.415 8.872 -4.802 1.00 86.00 86 HIS A CA 1
ATOM 674 C C . HIS A 1 86 ? -7.514 9.440 -5.883 1.00 86.00 86 HIS A C 1
ATOM 676 O O . HIS A 1 86 ? -6.930 10.515 -5.741 1.00 86.00 86 HIS A O 1
ATOM 682 N N . ASN A 1 87 ? -7.322 8.642 -6.919 1.00 73.19 87 ASN A N 1
ATOM 683 C CA . ASN A 1 87 ? -6.460 9.030 -8.003 1.00 73.19 87 ASN A CA 1
ATOM 684 C C . ASN A 1 87 ? -7.277 9.745 -9.077 1.00 73.19 87 ASN A C 1
ATOM 686 O O . ASN A 1 87 ? -7.785 9.120 -10.007 1.00 73.19 87 ASN A O 1
ATOM 690 N N . ASP A 1 88 ? -7.376 11.057 -8.935 1.00 53.62 88 ASP A N 1
ATOM 691 C CA . ASP A 1 88 ? -8.067 11.926 -9.876 1.00 53.62 88 ASP A CA 1
ATOM 692 C C . ASP A 1 88 ? -7.013 12.462 -10.865 1.00 53.62 88 ASP A C 1
ATOM 694 O O . ASP A 1 88 ? -6.596 13.611 -10.794 1.00 53.62 88 ASP A O 1
ATOM 698 N N . GLY A 1 89 ? -6.501 11.596 -11.749 1.00 47.59 89 GLY A N 1
ATOM 699 C CA . GLY A 1 89 ? -5.476 11.957 -12.744 1.00 47.59 89 GLY A CA 1
ATOM 700 C C . GLY A 1 89 ? -4.034 11.941 -12.204 1.00 47.59 89 GLY A C 1
ATOM 701 O O . GLY A 1 89 ? -3.620 12.769 -11.400 1.00 47.59 89 GLY A O 1
ATOM 702 N N . HIS A 1 90 ? -3.226 10.982 -12.664 1.00 45.12 90 HIS A N 1
ATOM 703 C CA . HIS A 1 90 ? -1.831 10.822 -12.233 1.00 45.12 90 HIS A CA 1
ATOM 704 C C . HIS A 1 90 ? -0.880 11.851 -12.882 1.00 45.12 90 HIS A C 1
ATOM 706 O O . HIS A 1 90 ? -0.548 11.704 -14.055 1.00 45.12 90 HIS A O 1
ATOM 712 N N . GLU A 1 91 ? -0.304 12.767 -12.094 1.00 45.94 91 GLU A N 1
ATOM 713 C CA . GLU A 1 91 ? 0.985 13.420 -12.425 1.00 45.94 91 GLU A CA 1
ATOM 714 C C . GLU A 1 91 ? 2.104 13.146 -11.397 1.00 45.94 91 GLU A C 1
ATOM 716 O O . GLU A 1 91 ? 3.284 13.161 -11.748 1.00 45.94 91 GLU A O 1
ATOM 721 N N . PHE A 1 92 ? 1.776 12.824 -10.137 1.00 46.97 92 PHE A N 1
ATOM 722 C CA . PHE A 1 92 ? 2.781 12.791 -9.059 1.00 46.97 92 PHE A CA 1
ATOM 723 C C . PHE A 1 92 ? 3.577 11.477 -8.934 1.00 46.97 92 PHE A C 1
ATOM 725 O O . PHE A 1 92 ? 4.728 11.490 -8.503 1.00 46.97 92 PHE A O 1
ATOM 732 N N . TYR A 1 93 ? 3.014 10.339 -9.353 1.00 46.91 93 TYR A N 1
ATOM 733 C CA . TYR A 1 93 ? 3.672 9.028 -9.270 1.00 46.91 93 TYR A CA 1
ATOM 734 C C . TYR A 1 93 ? 3.942 8.481 -10.675 1.00 46.91 93 TYR A C 1
ATOM 736 O O . TYR A 1 93 ? 3.167 7.700 -11.222 1.00 46.91 93 TYR A O 1
ATOM 744 N N . LYS A 1 94 ? 5.071 8.896 -11.266 1.00 42.06 94 LYS A N 1
ATOM 745 C CA . LYS A 1 94 ? 5.509 8.592 -12.647 1.00 42.06 94 LYS A CA 1
ATOM 746 C C . LYS A 1 94 ? 5.645 7.095 -13.012 1.00 42.06 94 LYS A C 1
ATOM 748 O O . LYS A 1 94 ? 6.048 6.794 -14.130 1.00 42.06 94 LYS A O 1
ATOM 753 N N . SER A 1 95 ? 5.342 6.151 -12.118 1.00 41.66 95 SER A N 1
ATOM 754 C CA . SER A 1 95 ? 5.606 4.716 -12.312 1.00 41.66 95 SER A CA 1
ATOM 755 C C . SER A 1 95 ? 4.392 3.785 -12.197 1.00 41.66 95 SER A C 1
ATOM 757 O O . SER A 1 95 ? 4.525 2.611 -12.533 1.00 41.66 95 SER A O 1
ATOM 759 N N . SER A 1 96 ? 3.206 4.255 -11.793 1.00 42.59 96 SER A N 1
ATOM 760 C CA . SER A 1 96 ? 2.009 3.400 -11.733 1.00 42.59 96 SER A CA 1
ATOM 761 C C . SER A 1 96 ? 0.885 3.984 -12.578 1.00 42.59 96 SER A C 1
ATOM 763 O O . SER A 1 96 ? 0.170 4.871 -12.143 1.00 42.59 96 SER A O 1
ATOM 765 N N . LYS A 1 97 ? 0.682 3.444 -13.784 1.00 43.03 97 LYS A N 1
ATOM 766 C CA . LYS A 1 97 ? -0.501 3.718 -14.627 1.00 43.03 97 LYS A CA 1
ATOM 767 C C . LYS A 1 97 ? -1.780 3.035 -14.119 1.00 43.03 97 LYS A C 1
ATOM 769 O O . LYS A 1 97 ? -2.783 3.002 -14.828 1.00 43.03 97 LYS A O 1
ATOM 774 N N . THR A 1 98 ? -1.756 2.432 -12.931 1.00 49.69 98 THR A N 1
ATOM 775 C CA . THR A 1 98 ? -2.929 1.741 -12.392 1.00 49.69 98 THR A CA 1
ATOM 776 C C . THR A 1 98 ? -3.687 2.672 -11.459 1.00 49.69 98 THR A C 1
ATOM 778 O O . THR A 1 98 ? -3.139 3.092 -10.447 1.00 49.69 98 THR A O 1
ATOM 781 N N . ASN A 1 99 ? -4.948 2.959 -11.809 1.00 53.34 99 ASN A N 1
ATOM 782 C CA . ASN A 1 99 ? -5.942 3.643 -10.976 1.00 53.34 99 ASN A CA 1
ATOM 783 C C . ASN A 1 99 ? -6.118 2.896 -9.649 1.00 53.34 99 ASN A C 1
ATOM 785 O O . ASN A 1 99 ? -6.981 2.023 -9.511 1.00 53.34 99 ASN A O 1
ATOM 789 N N . VAL A 1 100 ? -5.263 3.187 -8.677 1.00 65.75 100 VAL A N 1
ATOM 790 C CA . VAL A 1 100 ? -5.338 2.592 -7.350 1.00 65.75 100 VAL A CA 1
ATOM 791 C C . VAL A 1 100 ? -5.517 3.722 -6.357 1.00 65.75 100 VAL A C 1
ATOM 793 O O . VAL A 1 100 ? -4.700 4.628 -6.288 1.00 65.75 100 VAL A O 1
ATOM 796 N N . ASN A 1 101 ? -6.602 3.666 -5.589 1.00 84.12 101 ASN A N 1
ATOM 797 C CA . ASN A 1 101 ? -6.766 4.527 -4.424 1.00 84.12 101 ASN A CA 1
ATOM 798 C C . ASN A 1 101 ? -5.576 4.309 -3.485 1.00 84.12 101 ASN A C 1
ATOM 800 O O . ASN A 1 101 ? -5.236 3.161 -3.188 1.00 84.12 101 ASN A O 1
ATOM 804 N N . HIS A 1 102 ? -4.957 5.384 -3.022 1.00 88.06 102 HIS A N 1
ATOM 805 C CA . HIS A 1 102 ? -3.795 5.334 -2.146 1.00 88.06 102 HIS A CA 1
ATOM 806 C C . HIS A 1 102 ? -4.219 5.546 -0.694 1.00 88.06 102 HIS A C 1
ATOM 808 O O . HIS A 1 102 ? -5.104 6.357 -0.417 1.00 88.06 102 HIS A O 1
ATOM 814 N N . LEU A 1 103 ? -3.579 4.816 0.220 1.00 94.12 103 LEU A N 1
ATOM 815 C CA . LEU A 1 103 ? -3.766 4.968 1.658 1.00 94.12 103 LEU A CA 1
ATOM 816 C C . LEU A 1 103 ? -2.452 5.376 2.315 1.00 94.12 103 LEU A C 1
ATOM 818 O O . LEU A 1 103 ? -1.387 4.874 1.946 1.00 94.12 103 LEU A O 1
ATOM 822 N N . PHE A 1 104 ? -2.557 6.268 3.295 1.00 96.25 104 PHE A N 1
ATOM 823 C CA . PHE A 1 104 ? -1.419 6.815 4.024 1.00 96.25 104 PHE A CA 1
ATOM 824 C C . PHE A 1 104 ? -1.658 6.724 5.525 1.00 96.25 104 PHE A C 1
ATOM 826 O O . PHE A 1 104 ? -2.738 7.089 5.987 1.00 96.25 104 PHE A O 1
ATOM 833 N N . VAL A 1 105 ? -0.650 6.287 6.277 1.00 97.62 105 VAL A N 1
ATOM 834 C CA . VAL A 1 105 ? -0.592 6.489 7.730 1.00 97.62 105 VAL A CA 1
ATOM 835 C C . VAL A 1 105 ? -0.185 7.938 7.971 1.00 97.62 105 VAL A C 1
ATOM 837 O O . VAL A 1 105 ? 0.849 8.371 7.464 1.00 97.62 105 VAL A O 1
ATOM 840 N N . VAL A 1 106 ? -1.003 8.691 8.703 1.00 97.44 106 VAL A N 1
ATOM 841 C CA . VAL A 1 106 ? -0.790 10.118 8.974 1.00 97.44 106 VAL A CA 1
ATOM 842 C C . VAL A 1 106 ? -0.388 10.313 10.427 1.00 97.44 106 VAL A C 1
ATOM 844 O O . VAL A 1 106 ? -1.090 9.839 11.321 1.00 97.44 106 VAL A O 1
ATOM 847 N N . TYR A 1 107 ? 0.695 11.049 10.657 1.00 97.62 107 TYR A N 1
ATOM 848 C CA . TYR A 1 107 ? 1.218 11.375 11.985 1.00 97.62 107 TYR A CA 1
ATOM 849 C C . TYR A 1 107 ? 0.900 12.825 12.372 1.00 97.62 107 TYR A C 1
ATOM 851 O O . TYR A 1 107 ? 0.657 13.672 11.510 1.00 97.62 107 TYR A O 1
ATOM 859 N N . GLN A 1 108 ? 0.933 13.133 13.670 1.00 96.75 108 GLN A N 1
ATOM 860 C CA . GLN A 1 108 ? 0.674 14.477 14.209 1.00 96.75 108 GLN A CA 1
ATOM 861 C C . GLN A 1 108 ? 1.633 15.536 13.653 1.00 96.75 108 GLN A C 1
ATOM 863 O O . GLN A 1 108 ? 1.246 16.688 13.473 1.00 96.75 108 GLN A O 1
ATOM 868 N N . SER A 1 109 ? 2.859 15.135 13.314 1.00 93.75 109 SER A N 1
ATOM 869 C CA . SER A 1 109 ? 3.866 15.981 12.664 1.00 93.75 109 SER A CA 1
ATOM 870 C C . SER A 1 109 ? 3.502 16.411 11.235 1.00 93.75 109 SER A C 1
ATOM 872 O O . SER A 1 109 ? 4.192 17.244 10.652 1.00 93.75 109 SER A O 1
ATOM 874 N N . GLY A 1 110 ? 2.447 15.836 10.648 1.00 91.50 110 GLY A N 1
ATOM 875 C CA . GLY A 1 110 ? 2.090 16.006 9.240 1.00 91.50 110 GLY A CA 1
ATOM 876 C C . GLY A 1 110 ? 2.820 15.044 8.299 1.00 91.50 110 GLY A C 1
ATOM 877 O O . GLY A 1 110 ? 2.575 15.080 7.094 1.00 91.50 110 GLY A O 1
ATOM 878 N N . LEU A 1 111 ? 3.688 14.170 8.823 1.00 93.88 111 LEU A N 1
ATOM 879 C CA . LEU A 1 111 ? 4.276 13.076 8.054 1.00 93.88 111 LEU A CA 1
ATOM 880 C C . LEU A 1 111 ? 3.174 12.128 7.561 1.00 93.88 111 LEU A C 1
ATOM 882 O O . LEU A 1 111 ? 2.307 11.706 8.327 1.00 93.88 111 LEU A O 1
ATOM 886 N N . GLU A 1 112 ? 3.250 11.760 6.284 1.00 94.19 112 GLU A N 1
ATOM 887 C CA . GLU A 1 112 ? 2.390 10.752 5.674 1.00 94.19 112 GLU A CA 1
ATOM 888 C C . GLU A 1 112 ? 3.247 9.643 5.064 1.00 94.19 112 GLU A C 1
ATOM 890 O O . GLU A 1 112 ? 4.124 9.914 4.241 1.00 94.19 112 GLU A O 1
ATOM 895 N N . ILE A 1 113 ? 2.981 8.394 5.446 1.00 93.44 113 ILE A N 1
ATOM 896 C CA . ILE A 1 113 ? 3.674 7.222 4.905 1.00 93.44 113 ILE A CA 1
ATOM 897 C C . ILE A 1 113 ? 2.685 6.378 4.111 1.00 93.44 113 ILE A C 1
ATOM 899 O O . ILE A 1 113 ? 1.671 5.925 4.643 1.00 93.44 113 ILE A O 1
ATOM 903 N N . ASP A 1 114 ? 2.982 6.153 2.832 1.00 93.94 114 ASP A N 1
ATOM 904 C CA . ASP A 1 114 ? 2.151 5.334 1.959 1.00 93.94 114 ASP A CA 1
ATOM 905 C C . ASP A 1 114 ? 2.330 3.840 2.250 1.00 93.94 114 ASP A C 1
ATOM 907 O O . ASP A 1 114 ? 3.435 3.347 2.509 1.00 93.94 114 ASP A O 1
ATOM 911 N N . PHE A 1 115 ? 1.239 3.084 2.150 1.00 92.31 115 PHE A N 1
ATOM 912 C CA . PHE A 1 115 ? 1.295 1.626 2.153 1.00 92.31 115 PHE A CA 1
ATOM 913 C C . PHE A 1 115 ? 0.397 1.043 1.063 1.00 92.31 115 PHE A C 1
ATOM 915 O O . PHE A 1 115 ? -0.646 1.587 0.691 1.00 92.31 115 PHE A O 1
ATOM 922 N N . SER A 1 116 ? 0.800 -0.110 0.531 1.00 91.00 116 SER A N 1
ATOM 923 C CA . SER A 1 116 ? 0.040 -0.779 -0.520 1.00 91.00 116 SER A CA 1
ATOM 924 C C . SER A 1 116 ? -0.989 -1.730 0.088 1.00 91.00 116 SER A C 1
ATOM 926 O O . SER A 1 116 ? -0.721 -2.918 0.276 1.00 91.00 116 SER A O 1
ATOM 928 N N . TRP A 1 117 ? -2.195 -1.227 0.359 1.00 92.81 117 TRP A N 1
ATOM 929 C CA . TRP A 1 117 ? -3.301 -2.041 0.889 1.00 92.81 117 TRP A CA 1
ATOM 930 C C . TRP A 1 117 ? -3.624 -3.249 -0.003 1.00 92.81 117 TRP A C 1
ATOM 932 O O . TRP A 1 117 ? -3.910 -4.332 0.503 1.00 92.81 117 TRP A O 1
ATOM 942 N N . LYS A 1 118 ? -3.495 -3.109 -1.332 1.00 91.19 118 LYS A N 1
ATOM 943 C CA . LYS A 1 118 ? -3.645 -4.233 -2.268 1.00 91.19 118 LYS A CA 1
ATOM 944 C C . LYS A 1 118 ? -2.616 -5.333 -2.026 1.00 91.19 118 LYS A C 1
ATOM 946 O O . LYS A 1 118 ? -2.999 -6.496 -1.988 1.00 91.19 118 LYS A O 1
ATOM 951 N N . LYS A 1 119 ? -1.339 -4.983 -1.822 1.00 89.19 119 LYS A N 1
ATOM 952 C CA . LYS A 1 119 ? -0.300 -5.975 -1.496 1.00 89.19 119 LYS A CA 1
ATOM 953 C C . LYS A 1 119 ? -0.552 -6.635 -0.142 1.00 89.19 119 LYS A C 1
ATOM 955 O O . LYS A 1 119 ? -0.375 -7.841 -0.030 1.00 89.19 119 LYS A O 1
ATOM 960 N N . CYS A 1 120 ? -1.057 -5.890 0.842 1.00 91.81 120 CYS A N 1
ATOM 961 C CA . CYS A 1 120 ? -1.474 -6.467 2.126 1.00 91.81 120 CYS A CA 1
ATOM 962 C C . CYS A 1 120 ? -2.596 -7.515 1.946 1.00 91.81 120 CYS A C 1
ATOM 964 O O . CYS A 1 120 ? -2.619 -8.540 2.627 1.00 91.81 120 CYS A O 1
ATOM 966 N N . CYS A 1 121 ? -3.495 -7.315 0.974 1.00 91.75 121 CYS A N 1
ATOM 967 C CA . CYS A 1 121 ? -4.523 -8.301 0.632 1.00 91.75 121 CYS A CA 1
ATOM 968 C C . CYS A 1 121 ? -3.921 -9.516 -0.094 1.00 91.75 121 CYS A C 1
ATOM 970 O O . CYS A 1 121 ? -4.058 -10.646 0.372 1.00 91.75 121 CYS A O 1
ATOM 972 N N . SER A 1 122 ? -3.220 -9.290 -1.211 1.00 85.81 122 SER A N 1
ATOM 973 C CA . SER A 1 122 ? -2.721 -10.351 -2.102 1.00 85.81 122 SER A CA 1
ATOM 974 C C . SER A 1 122 ? -1.490 -11.100 -1.583 1.00 85.81 122 SER A C 1
ATOM 976 O O . SER A 1 122 ? -1.107 -12.114 -2.160 1.00 85.81 122 SER A O 1
ATOM 978 N N . GLY A 1 123 ? -0.852 -10.588 -0.530 1.00 82.06 123 GLY A N 1
ATOM 979 C CA . GLY A 1 123 ? 0.425 -11.070 -0.022 1.00 82.06 123 GLY A CA 1
ATOM 980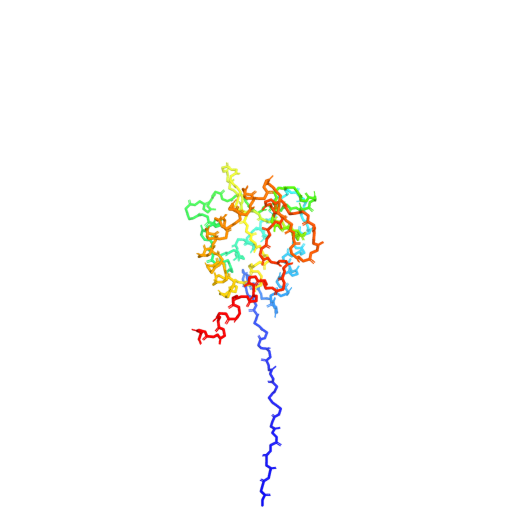 C C . GLY A 1 123 ? 1.627 -10.491 -0.771 1.00 82.06 123 GLY A C 1
ATOM 981 O O . GLY A 1 123 ? 1.535 -10.010 -1.907 1.00 82.06 123 GLY A O 1
ATOM 982 N N . PHE A 1 124 ? 2.776 -10.569 -0.106 1.00 78.25 124 PHE A N 1
ATOM 983 C CA . PHE A 1 124 ? 4.077 -10.190 -0.640 1.00 78.25 124 PHE A CA 1
ATOM 984 C C . PHE A 1 124 ? 4.755 -11.458 -1.148 1.00 78.25 124 PHE A C 1
ATOM 986 O O . PHE A 1 124 ? 5.245 -12.274 -0.375 1.00 78.25 124 PHE A O 1
ATOM 993 N N . LYS A 1 125 ? 4.708 -11.662 -2.466 1.00 69.75 125 LYS A N 1
ATOM 994 C CA . LYS A 1 125 ? 5.304 -12.835 -3.113 1.00 69.75 125 LYS A CA 1
ATOM 995 C C . LYS A 1 125 ? 6.832 -12.803 -2.933 1.00 69.75 125 LYS A C 1
ATOM 997 O O . LYS A 1 125 ? 7.436 -11.826 -3.390 1.00 69.75 125 LYS A O 1
ATOM 1002 N N . PRO A 1 126 ? 7.476 -13.821 -2.329 1.00 66.62 126 PRO A N 1
ATOM 1003 C CA . PRO A 1 126 ? 8.938 -13.897 -2.240 1.00 66.62 126 PRO A CA 1
ATOM 1004 C C . PRO A 1 126 ? 9.612 -13.762 -3.609 1.00 66.62 126 PRO A C 1
ATOM 1006 O O . PRO A 1 126 ? 10.653 -13.123 -3.744 1.00 66.62 126 PRO A O 1
ATOM 1009 N N . GLU A 1 127 ? 8.963 -14.257 -4.663 1.00 67.94 127 GLU A N 1
ATOM 1010 C CA . GLU A 1 127 ? 9.411 -14.121 -6.046 1.00 67.94 127 GLU A CA 1
ATOM 1011 C C . GLU A 1 127 ? 9.447 -12.656 -6.495 1.00 67.94 127 GLU A C 1
ATOM 1013 O O . GLU A 1 127 ? 10.306 -12.274 -7.290 1.00 67.94 127 GLU A O 1
ATOM 1018 N N . ALA A 1 128 ? 8.545 -11.809 -5.990 1.00 65.75 128 ALA A N 1
ATOM 1019 C CA . ALA A 1 128 ? 8.565 -10.375 -6.261 1.00 65.75 128 ALA A CA 1
ATOM 1020 C C . ALA A 1 128 ? 9.747 -9.688 -5.561 1.00 65.75 128 ALA A C 1
ATOM 1022 O O . ALA A 1 128 ? 10.366 -8.806 -6.159 1.00 65.75 128 ALA A O 1
ATOM 1023 N N . VAL A 1 129 ? 10.105 -10.126 -4.348 1.00 67.88 129 VAL A N 1
ATOM 1024 C CA . VAL A 1 129 ? 11.295 -9.650 -3.619 1.00 67.88 129 VAL A CA 1
ATOM 1025 C C . VAL A 1 129 ? 12.571 -10.073 -4.349 1.00 67.88 129 VAL A C 1
ATOM 1027 O O . VAL A 1 129 ? 13.411 -9.226 -4.651 1.00 67.88 129 VAL A O 1
ATOM 1030 N N . ALA A 1 130 ? 12.679 -11.348 -4.729 1.00 72.75 130 ALA A N 1
ATOM 1031 C CA . ALA A 1 130 ? 13.795 -11.863 -5.520 1.00 72.75 130 ALA A CA 1
ATOM 1032 C C . ALA A 1 130 ? 13.911 -11.140 -6.872 1.00 72.75 130 ALA A C 1
ATOM 1034 O O . ALA A 1 130 ? 14.993 -10.710 -7.264 1.00 72.75 130 ALA A O 1
ATOM 1035 N N . THR A 1 131 ? 12.786 -10.905 -7.553 1.00 75.00 131 THR A N 1
ATOM 1036 C CA . THR A 1 131 ? 12.749 -10.143 -8.811 1.00 75.00 131 THR A CA 1
ATOM 1037 C C . THR A 1 131 ? 13.227 -8.705 -8.613 1.00 75.00 131 THR A C 1
ATOM 1039 O O . THR A 1 131 ? 13.981 -8.193 -9.439 1.00 75.00 131 THR A O 1
ATOM 1042 N N . ALA A 1 132 ? 12.818 -8.038 -7.530 1.00 72.81 132 ALA A N 1
ATOM 1043 C CA . ALA A 1 132 ? 13.278 -6.688 -7.213 1.00 72.81 132 ALA A CA 1
ATOM 1044 C C . ALA A 1 132 ? 14.784 -6.656 -6.901 1.00 72.81 132 ALA A C 1
ATOM 1046 O O . ALA A 1 132 ? 15.484 -5.756 -7.367 1.00 72.81 132 ALA A O 1
ATOM 1047 N N . ALA A 1 133 ? 15.296 -7.654 -6.177 1.00 77.12 133 ALA A N 1
ATOM 1048 C CA . ALA A 1 133 ? 16.721 -7.804 -5.900 1.00 77.12 133 ALA A CA 1
ATOM 1049 C C . ALA A 1 133 ? 17.531 -8.030 -7.187 1.00 77.12 133 ALA A C 1
ATOM 1051 O O . ALA A 1 133 ? 18.510 -7.324 -7.420 1.00 77.12 133 ALA A O 1
ATOM 1052 N N . MET A 1 134 ? 17.074 -8.924 -8.070 1.00 80.94 134 MET A N 1
ATOM 1053 C CA . MET A 1 134 ? 17.691 -9.157 -9.381 1.00 80.94 134 MET A CA 1
ATOM 1054 C C . MET A 1 134 ? 17.698 -7.885 -10.234 1.00 80.94 134 MET A C 1
ATOM 1056 O O . MET A 1 134 ? 18.716 -7.560 -10.836 1.00 80.94 134 MET A O 1
ATOM 1060 N N . ARG A 1 135 ? 16.596 -7.115 -10.249 1.00 81.81 135 ARG A N 1
ATOM 1061 C CA . ARG A 1 135 ? 16.544 -5.816 -10.944 1.00 81.81 135 ARG A CA 1
ATOM 1062 C C . ARG A 1 135 ? 17.566 -4.835 -10.383 1.00 81.81 135 ARG A C 1
ATOM 1064 O O . ARG A 1 135 ? 18.224 -4.149 -11.156 1.00 81.81 135 ARG A O 1
ATOM 1071 N N . ARG A 1 136 ? 17.700 -4.766 -9.056 1.00 80.44 136 ARG A N 1
ATOM 1072 C CA . ARG A 1 136 ? 18.664 -3.883 -8.390 1.00 80.44 136 ARG A CA 1
ATOM 1073 C C . ARG A 1 136 ? 20.105 -4.281 -8.714 1.00 80.44 136 ARG A C 1
ATOM 1075 O O . ARG A 1 136 ? 20.904 -3.399 -8.997 1.00 80.44 136 ARG A O 1
ATOM 1082 N N . ALA A 1 137 ? 20.408 -5.578 -8.750 1.00 83.88 137 ALA A N 1
ATOM 1083 C CA . ALA A 1 137 ? 21.743 -6.087 -9.063 1.00 83.88 137 ALA A CA 1
ATOM 1084 C C . ALA A 1 137 ? 22.246 -5.662 -10.457 1.00 83.88 137 ALA A C 1
ATOM 1086 O O . ALA A 1 137 ? 23.438 -5.428 -10.631 1.00 83.88 137 ALA A O 1
ATOM 1087 N N . VAL A 1 138 ? 21.345 -5.516 -11.436 1.00 81.44 138 VAL A N 1
ATOM 1088 C CA . VAL A 1 138 ? 21.700 -5.097 -12.807 1.00 81.44 138 VAL A CA 1
ATOM 1089 C C . VAL A 1 138 ? 21.388 -3.627 -13.105 1.00 81.44 138 VAL A C 1
ATOM 1091 O O . VAL A 1 138 ? 21.655 -3.155 -14.211 1.00 81.44 138 VAL A O 1
ATOM 1094 N N . ALA A 1 139 ? 20.819 -2.882 -12.152 1.00 81.50 139 ALA A N 1
ATOM 1095 C CA . ALA A 1 139 ? 20.317 -1.528 -12.386 1.00 81.50 139 ALA A CA 1
ATOM 1096 C C . ALA A 1 139 ? 21.417 -0.578 -12.878 1.00 81.50 139 ALA A C 1
ATOM 1098 O O . ALA A 1 139 ? 21.224 0.125 -13.871 1.00 81.50 139 ALA A O 1
ATOM 1099 N N . ASP A 1 140 ? 22.586 -0.604 -12.238 1.00 81.81 140 ASP A N 1
ATOM 1100 C CA . ASP A 1 140 ? 23.706 0.268 -12.598 1.00 81.81 140 ASP A CA 1
ATOM 1101 C C . ASP A 1 140 ? 24.265 -0.060 -13.984 1.00 81.81 140 ASP A C 1
ATOM 1103 O O . ASP A 1 140 ? 24.562 0.847 -14.762 1.00 81.81 140 ASP A O 1
ATOM 1107 N N . GLN A 1 141 ? 24.325 -1.346 -14.338 1.00 83.12 141 GLN A N 1
ATOM 1108 C CA . GLN A 1 141 ? 24.755 -1.797 -15.664 1.00 83.12 141 GLN A CA 1
ATOM 1109 C C . GLN A 1 141 ? 23.782 -1.314 -16.748 1.00 83.12 141 GLN A C 1
ATOM 1111 O O . GLN A 1 141 ? 24.207 -0.787 -17.777 1.00 83.12 141 GLN A O 1
ATOM 1116 N N . ILE A 1 142 ? 22.471 -1.405 -16.493 1.00 81.75 142 ILE A N 1
ATOM 1117 C CA . ILE A 1 142 ? 21.432 -0.889 -17.397 1.00 81.75 142 ILE A CA 1
ATOM 1118 C C . ILE A 1 142 ? 21.551 0.633 -17.543 1.00 81.75 142 ILE A C 1
ATOM 1120 O O . ILE A 1 142 ? 21.480 1.152 -18.657 1.00 81.75 142 ILE A O 1
ATOM 1124 N N . ILE A 1 143 ? 21.747 1.365 -16.442 1.00 83.88 143 ILE A N 1
ATOM 1125 C CA . ILE A 1 143 ? 21.902 2.826 -16.467 1.00 83.88 143 ILE A CA 1
ATOM 1126 C C . ILE A 1 143 ? 23.141 3.222 -17.272 1.00 83.88 143 ILE A C 1
ATOM 1128 O O . ILE A 1 143 ? 23.056 4.122 -18.111 1.00 83.88 143 ILE A O 1
ATOM 1132 N N . GLN A 1 144 ? 24.276 2.559 -17.050 1.00 83.19 144 GLN A N 1
ATOM 1133 C CA . GLN A 1 144 ? 25.510 2.814 -17.793 1.00 83.19 144 GLN A CA 1
ATOM 1134 C C . GLN A 1 144 ? 25.336 2.521 -19.285 1.00 83.19 144 GLN A C 1
ATOM 1136 O O . GLN A 1 144 ? 25.669 3.370 -20.113 1.00 83.19 144 GLN A O 1
ATOM 1141 N N . TYR A 1 145 ? 24.732 1.383 -19.635 1.00 82.81 145 TYR A N 1
ATOM 1142 C CA . TYR A 1 145 ? 24.429 1.037 -21.022 1.00 82.81 145 TYR A CA 1
ATOM 1143 C C . TYR A 1 145 ? 23.520 2.081 -21.690 1.00 82.81 145 TYR A C 1
ATOM 1145 O O . TYR A 1 145 ? 23.824 2.564 -22.784 1.00 82.81 145 TYR A O 1
ATOM 1153 N N . LYS A 1 146 ? 22.444 2.506 -21.009 1.00 81.50 146 LYS A N 1
ATOM 1154 C CA . LYS A 1 146 ? 21.562 3.577 -21.496 1.00 81.50 146 LYS A CA 1
ATOM 1155 C C . LYS A 1 146 ? 22.333 4.878 -21.709 1.00 81.50 146 LYS A C 1
ATOM 1157 O O . LYS A 1 146 ? 22.189 5.486 -22.762 1.00 81.50 146 LYS A O 1
ATOM 1162 N N . ARG A 1 147 ? 23.171 5.303 -20.756 1.00 84.06 147 ARG A N 1
ATOM 1163 C CA . ARG A 1 147 ? 23.981 6.530 -20.897 1.00 84.06 147 ARG A CA 1
ATOM 1164 C C . ARG A 1 147 ? 24.852 6.484 -22.145 1.00 84.06 147 ARG A C 1
ATOM 1166 O O . ARG A 1 147 ? 24.804 7.423 -22.931 1.00 84.06 147 ARG A O 1
ATOM 1173 N N . LEU A 1 148 ? 25.587 5.392 -22.350 1.00 83.06 148 LEU A N 1
ATOM 1174 C CA . LEU A 1 148 ? 26.443 5.224 -23.526 1.00 83.06 148 LEU A CA 1
ATOM 1175 C C . LEU A 1 148 ? 25.630 5.324 -24.820 1.00 83.06 148 LEU A C 1
ATOM 1177 O O . LEU A 1 148 ? 25.979 6.098 -25.705 1.00 83.06 148 LEU A O 1
ATOM 1181 N N . ARG A 1 149 ? 24.494 4.624 -24.902 1.00 78.88 149 ARG A N 1
ATOM 1182 C CA . ARG A 1 149 ? 23.631 4.661 -26.089 1.00 78.88 149 ARG A CA 1
ATOM 1183 C C . ARG A 1 149 ? 23.045 6.040 -26.374 1.00 78.88 149 ARG A C 1
ATOM 1185 O O . ARG A 1 149 ? 23.065 6.460 -27.528 1.00 78.88 149 ARG A O 1
ATOM 1192 N N . PHE A 1 150 ? 22.560 6.753 -25.362 1.00 81.69 150 PHE A N 1
ATOM 1193 C CA . PHE A 1 150 ? 22.013 8.100 -25.545 1.00 81.69 150 PHE A CA 1
ATOM 1194 C C . PHE A 1 150 ? 23.097 9.118 -25.925 1.00 81.69 150 PHE A C 1
ATOM 1196 O O . PHE A 1 150 ? 22.856 9.946 -26.798 1.00 81.69 150 PHE A O 1
ATOM 1203 N N . VAL A 1 151 ? 24.298 9.031 -25.342 1.00 80.56 151 VAL A N 1
ATOM 1204 C CA . VAL A 1 151 ? 25.431 9.908 -25.695 1.00 80.56 151 VAL A CA 1
ATOM 1205 C C . VAL A 1 151 ? 25.905 9.647 -27.126 1.00 80.56 151 VAL A C 1
ATOM 1207 O O . VAL A 1 151 ? 26.051 10.587 -27.902 1.00 80.56 151 VAL A O 1
ATOM 1210 N N . SER A 1 152 ? 26.085 8.381 -27.511 1.00 73.81 152 SER A N 1
ATOM 1211 C CA . SER A 1 152 ? 26.540 8.015 -28.858 1.00 73.81 152 SER A CA 1
ATOM 1212 C C . SER A 1 152 ? 25.513 8.301 -29.958 1.00 73.81 152 SER A C 1
ATOM 1214 O O . SER A 1 152 ? 25.898 8.428 -31.115 1.00 73.81 152 SER A O 1
ATOM 1216 N N . SER A 1 153 ? 24.227 8.418 -29.615 1.00 66.75 153 SER A N 1
ATOM 1217 C CA . SER A 1 153 ? 23.133 8.636 -30.577 1.00 66.75 153 SER A CA 1
ATOM 1218 C C . SER A 1 153 ? 22.632 10.088 -30.603 1.00 66.75 153 SER A C 1
ATOM 1220 O O . SER A 1 153 ? 21.539 10.358 -31.091 1.00 66.75 153 SER A O 1
ATOM 1222 N N . GLY A 1 154 ? 23.390 11.039 -30.040 1.00 67.06 154 GLY A N 1
ATOM 1223 C CA . GLY A 1 154 ? 23.013 12.459 -30.045 1.00 67.06 154 GLY A CA 1
ATOM 1224 C C . GLY A 1 154 ? 21.773 12.792 -29.204 1.00 67.06 154 GLY A C 1
ATOM 1225 O O . GLY A 1 154 ? 21.109 13.791 -29.461 1.00 67.06 154 GLY A O 1
ATOM 1226 N N . GLY A 1 155 ? 21.446 11.969 -28.203 1.00 66.88 155 GLY A N 1
ATOM 1227 C CA . GLY A 1 155 ? 20.354 12.213 -27.257 1.00 66.88 155 GLY A CA 1
ATOM 1228 C C . GLY A 1 155 ? 19.014 11.555 -27.595 1.00 66.88 155 GLY A C 1
ATOM 1229 O O . GLY A 1 155 ? 18.082 11.681 -26.804 1.00 66.88 155 GLY A O 1
ATOM 1230 N N . SER A 1 156 ? 18.903 10.814 -28.701 1.00 69.31 156 SER A N 1
ATOM 1231 C CA . SER A 1 156 ? 17.703 10.036 -29.036 1.00 69.31 156 SER A CA 1
ATOM 1232 C C . SER A 1 156 ? 18.082 8.611 -29.417 1.00 69.31 156 SER A C 1
ATOM 1234 O O . SER A 1 156 ? 18.969 8.398 -30.239 1.00 69.31 156 SER A O 1
ATOM 1236 N N . VAL A 1 157 ? 17.433 7.626 -28.797 1.00 75.56 157 VAL A N 1
ATOM 1237 C CA . VAL A 1 157 ? 17.637 6.206 -29.107 1.00 75.56 157 VAL A CA 1
ATOM 1238 C C . VAL A 1 157 ? 16.359 5.684 -29.732 1.00 75.56 157 VAL A C 1
ATOM 1240 O O . VAL A 1 157 ? 15.279 5.931 -29.214 1.00 75.56 157 VAL A O 1
ATOM 1243 N N . THR A 1 158 ? 16.454 4.976 -30.846 1.00 78.50 158 THR A N 1
ATOM 1244 C CA . THR A 1 158 ? 15.283 4.396 -31.502 1.00 78.50 158 THR A CA 1
ATOM 1245 C C . THR A 1 158 ? 14.935 3.052 -30.867 1.00 78.50 158 THR A C 1
ATOM 1247 O O . THR A 1 158 ? 15.817 2.272 -30.521 1.00 78.50 158 THR A O 1
ATOM 1250 N N . SER A 1 159 ? 13.647 2.788 -30.685 1.00 74.62 159 SER A N 1
ATOM 1251 C CA . SER A 1 159 ? 13.129 1.492 -30.261 1.00 74.62 159 SER A CA 1
ATOM 1252 C C . SER A 1 159 ? 13.363 0.457 -31.355 1.00 74.62 159 SER A C 1
ATOM 1254 O O . SER A 1 159 ? 12.895 0.631 -32.481 1.00 74.62 159 SER A O 1
ATOM 1256 N N . ASP A 1 160 ? 14.025 -0.646 -31.011 1.00 70.88 160 ASP A N 1
ATOM 1257 C CA . ASP A 1 160 ? 14.253 -1.765 -31.934 1.00 70.88 160 ASP A CA 1
ATOM 1258 C C . ASP A 1 160 ? 12.949 -2.484 -32.332 1.00 70.88 160 ASP A C 1
ATOM 1260 O O . ASP A 1 160 ? 12.944 -3.257 -33.287 1.00 70.88 160 ASP A O 1
ATOM 1264 N N . GLY A 1 161 ? 11.847 -2.250 -31.606 1.00 67.44 161 GLY A N 1
ATOM 1265 C CA . GLY A 1 161 ? 10.583 -2.949 -31.832 1.00 67.44 161 GLY A CA 1
ATOM 1266 C C . GLY A 1 161 ? 9.568 -2.244 -32.707 1.00 67.44 161 GLY A C 1
ATOM 1267 O O . GLY A 1 161 ? 8.911 -2.888 -33.519 1.00 67.44 161 GLY A O 1
ATOM 1268 N N . ASP A 1 162 ? 9.416 -0.935 -32.540 1.00 72.88 162 ASP A N 1
ATOM 1269 C CA . ASP A 1 162 ? 8.435 -0.133 -33.279 1.00 72.88 162 ASP A CA 1
ATOM 1270 C C . ASP A 1 162 ? 9.067 1.057 -34.013 1.00 72.88 162 ASP A C 1
ATOM 1272 O O . ASP A 1 162 ? 8.355 1.854 -34.624 1.00 72.88 162 ASP A O 1
ATOM 1276 N N . GLY A 1 163 ? 10.398 1.189 -33.969 1.00 74.25 163 GLY A N 1
ATOM 1277 C CA . GLY A 1 163 ? 11.140 2.235 -34.670 1.00 74.25 163 GLY A CA 1
ATOM 1278 C C . GLY A 1 163 ? 10.881 3.648 -34.145 1.00 74.25 163 GLY A C 1
ATOM 1279 O O . GLY A 1 163 ? 11.311 4.619 -34.768 1.00 74.25 163 GLY A O 1
ATOM 1280 N N . ARG A 1 164 ? 10.182 3.804 -33.014 1.00 81.06 164 ARG A N 1
ATOM 1281 C CA . ARG A 1 164 ? 9.901 5.121 -32.431 1.00 81.06 164 ARG A CA 1
ATOM 1282 C C . ARG A 1 164 ? 11.089 5.633 -31.634 1.00 81.06 164 ARG A C 1
ATOM 1284 O O . ARG A 1 164 ? 11.823 4.861 -31.024 1.00 81.06 164 ARG A O 1
ATOM 1291 N N . ALA A 1 165 ? 11.263 6.950 -31.609 1.00 79.50 165 ALA A N 1
ATOM 1292 C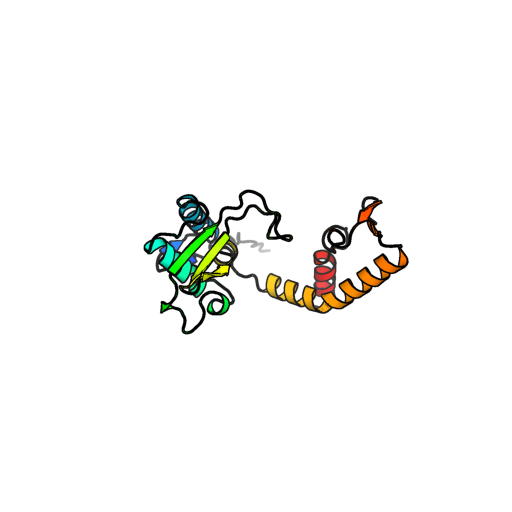 CA . ALA A 1 165 ? 12.237 7.579 -30.730 1.00 79.50 165 ALA A CA 1
ATOM 1293 C C . ALA A 1 165 ? 11.855 7.339 -29.261 1.00 79.50 165 ALA A C 1
ATOM 1295 O O . ALA A 1 165 ? 10.724 7.595 -28.849 1.00 79.50 165 ALA A O 1
ATOM 1296 N N . LEU A 1 166 ? 12.818 6.861 -28.485 1.00 76.12 166 LEU A N 1
ATOM 1297 C CA . LEU A 1 166 ? 12.747 6.710 -27.045 1.00 76.12 166 LEU A CA 1
ATOM 1298 C C . LEU A 1 166 ? 13.526 7.850 -26.397 1.00 76.12 166 LEU A C 1
ATOM 1300 O O . LEU A 1 166 ? 14.667 8.155 -26.758 1.00 76.12 166 LEU A O 1
ATOM 1304 N N . ASP A 1 167 ? 12.902 8.446 -25.395 1.00 79.25 167 ASP A N 1
ATOM 1305 C CA . ASP A 1 167 ? 13.575 9.290 -24.422 1.00 79.25 167 ASP A CA 1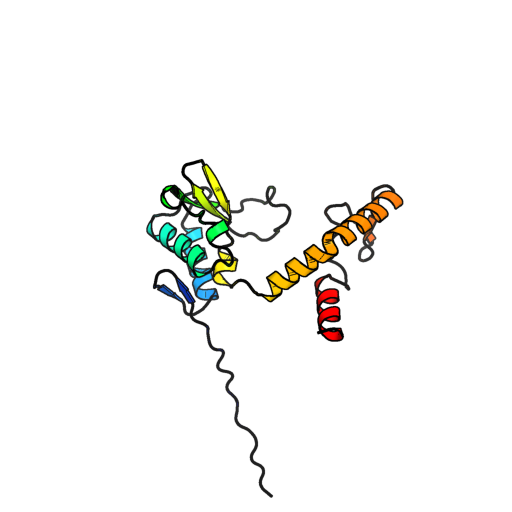
ATOM 1306 C C . ASP A 1 167 ? 14.085 8.450 -23.237 1.00 79.25 167 ASP A C 1
ATOM 1308 O O . ASP A 1 167 ? 13.865 7.237 -23.127 1.00 79.25 167 ASP A O 1
ATOM 1312 N N . TRP A 1 168 ? 14.781 9.105 -22.312 1.00 76.75 168 TRP A N 1
ATOM 1313 C CA . TRP A 1 168 ? 15.339 8.436 -21.141 1.00 76.75 168 TRP A CA 1
ATOM 1314 C C . TRP A 1 168 ? 14.281 7.711 -20.289 1.00 76.75 168 TRP A C 1
ATOM 1316 O O . TRP A 1 168 ? 14.579 6.655 -19.725 1.00 76.75 168 TRP A O 1
ATOM 1326 N N . GLY A 1 169 ? 13.068 8.259 -20.174 1.00 73.06 169 GLY A N 1
ATOM 1327 C CA . GLY A 1 169 ? 11.999 7.714 -19.333 1.00 73.06 169 GLY A CA 1
ATOM 1328 C C . GLY A 1 169 ? 11.242 6.554 -19.981 1.00 73.06 169 GLY A C 1
ATOM 1329 O O . GLY A 1 169 ? 10.816 5.63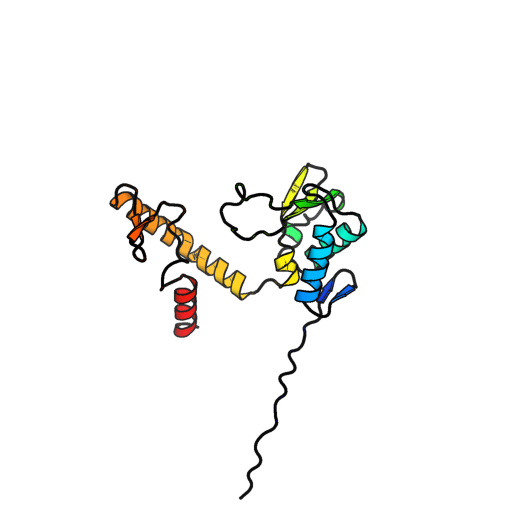4 -19.289 1.00 73.06 169 GLY A O 1
ATOM 1330 N N . SER A 1 170 ? 11.117 6.576 -21.303 1.00 72.19 170 SER A N 1
ATOM 1331 C CA . SER A 1 170 ? 10.413 5.574 -22.111 1.00 72.19 170 SER A CA 1
ATOM 1332 C C . SER A 1 170 ? 11.291 4.380 -22.496 1.00 72.19 170 SER A C 1
ATOM 1334 O O . SER A 1 170 ? 10.767 3.292 -22.735 1.00 72.19 170 SER A O 1
ATOM 1336 N N . ALA A 1 171 ? 12.620 4.532 -22.482 1.00 72.81 171 ALA A N 1
ATOM 1337 C CA . ALA A 1 171 ? 13.566 3.433 -22.669 1.00 72.81 171 ALA A CA 1
ATOM 1338 C C . ALA A 1 171 ? 13.565 2.474 -21.460 1.00 72.81 171 ALA A C 1
ATOM 1340 O O . ALA A 1 171 ? 14.348 2.634 -20.516 1.00 72.81 171 ALA A O 1
ATOM 1341 N N . CYS A 1 172 ? 12.682 1.474 -21.477 1.00 68.50 172 CYS A N 1
ATOM 1342 C CA . CYS A 1 172 ? 12.526 0.488 -20.406 1.00 68.50 172 CYS A CA 1
ATOM 1343 C C . CYS A 1 172 ? 12.765 -0.952 -20.893 1.00 68.50 172 CYS A C 1
ATOM 1345 O O . CYS A 1 172 ? 12.587 -1.274 -22.065 1.00 68.50 172 CYS A O 1
ATOM 1347 N N . VAL A 1 173 ? 13.150 -1.832 -19.967 1.00 65.38 173 VAL A N 1
ATOM 1348 C CA . VAL A 1 173 ? 13.496 -3.244 -20.236 1.00 65.38 173 VAL A CA 1
ATOM 1349 C C . VAL A 1 173 ? 12.284 -4.191 -20.254 1.00 65.38 173 VAL A C 1
ATOM 1351 O O . VAL A 1 173 ? 12.443 -5.406 -20.347 1.00 65.38 173 VAL A O 1
ATOM 1354 N N . ASP A 1 174 ? 11.069 -3.649 -20.141 1.00 59.41 174 ASP A N 1
ATOM 1355 C CA . ASP A 1 174 ? 9.832 -4.420 -19.955 1.00 59.41 174 ASP A CA 1
ATOM 1356 C C . ASP A 1 174 ? 8.915 -4.429 -21.198 1.00 59.41 174 ASP A C 1
ATOM 1358 O O . ASP A 1 174 ? 7.797 -4.940 -21.134 1.00 59.41 174 ASP A O 1
ATOM 1362 N N . HIS A 1 175 ? 9.360 -3.882 -22.338 1.00 55.25 175 HIS A N 1
ATOM 1363 C CA . HIS A 1 175 ? 8.505 -3.658 -23.518 1.00 55.25 175 HIS A CA 1
ATOM 1364 C C . HIS A 1 175 ? 9.027 -4.255 -24.848 1.00 55.25 175 HIS A C 1
ATOM 1366 O O . HIS A 1 175 ? 8.565 -3.854 -25.911 1.00 55.25 175 HIS A O 1
ATOM 1372 N N . TYR A 1 176 ? 9.933 -5.244 -24.821 1.00 62.72 176 TYR A N 1
ATOM 1373 C CA . TYR A 1 176 ? 10.441 -5.935 -26.028 1.00 62.72 176 TYR A CA 1
ATOM 1374 C C . TYR A 1 176 ? 10.573 -7.464 -25.797 1.00 62.72 176 TYR A C 1
ATOM 1376 O O . TYR A 1 176 ? 10.610 -7.848 -24.630 1.00 62.72 176 TYR A O 1
ATOM 1384 N N . PRO A 1 177 ? 10.621 -8.360 -26.821 1.00 57.25 177 PRO A N 1
ATOM 1385 C CA . PRO A 1 177 ? 10.481 -9.820 -26.668 1.00 57.25 177 PRO A CA 1
ATOM 1386 C C . PRO A 1 177 ? 11.374 -10.439 -25.592 1.00 57.25 177 PRO A C 1
ATOM 1388 O O . PRO A 1 177 ? 10.933 -11.300 -24.835 1.00 57.25 177 PRO A O 1
ATOM 1391 N N . ASN A 1 178 ? 12.596 -9.923 -25.454 1.00 60.47 178 ASN A N 1
ATOM 1392 C CA . ASN A 1 178 ? 13.499 -10.258 -24.359 1.00 60.47 178 ASN A CA 1
ATOM 1393 C C . ASN A 1 178 ? 13.263 -9.327 -23.165 1.00 60.47 178 ASN A C 1
ATOM 1395 O O . ASN A 1 178 ? 14.121 -8.521 -22.806 1.00 60.47 178 ASN A O 1
ATOM 1399 N N . THR A 1 179 ? 12.076 -9.418 -22.565 1.00 69.31 179 THR A N 1
ATOM 1400 C CA . THR A 1 179 ? 11.768 -8.662 -21.344 1.00 69.31 179 THR A CA 1
ATOM 1401 C C . THR A 1 179 ? 12.691 -9.088 -20.204 1.00 69.31 179 THR A C 1
ATOM 1403 O O . THR A 1 179 ? 13.194 -10.215 -20.178 1.00 69.31 179 THR A O 1
ATOM 1406 N N . PHE A 1 180 ? 12.845 -8.234 -19.191 1.00 75.38 180 PHE A N 1
ATOM 1407 C CA . PHE A 1 180 ? 13.516 -8.632 -17.950 1.00 75.38 180 PHE A CA 1
ATOM 1408 C C . PHE A 1 180 ? 12.932 -9.933 -17.372 1.00 75.38 180 PHE A C 1
ATOM 1410 O O . PHE A 1 180 ? 13.670 -10.790 -16.894 1.00 75.38 180 PHE A O 1
ATOM 1417 N N . ALA A 1 181 ? 11.607 -10.105 -17.443 1.00 71.88 181 ALA A N 1
ATOM 1418 C CA . ALA A 1 181 ? 10.938 -11.318 -16.980 1.00 71.88 181 ALA A CA 1
ATOM 1419 C C . ALA A 1 181 ? 11.367 -12.562 -17.774 1.00 71.88 181 ALA A C 1
ATOM 1421 O O . ALA A 1 181 ? 11.605 -13.606 -17.171 1.00 71.88 181 ALA A O 1
ATOM 1422 N N .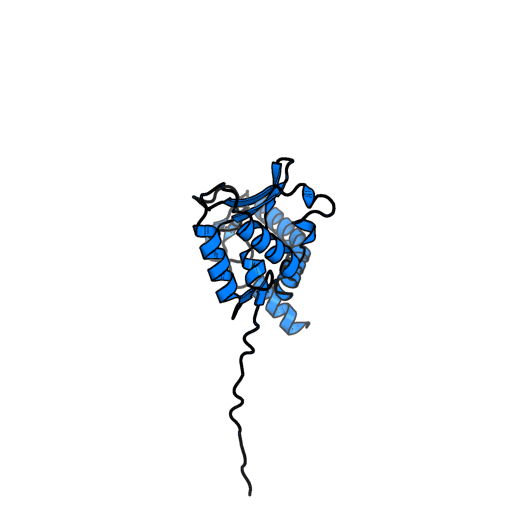 PHE A 1 182 ? 11.507 -12.442 -19.098 1.00 75.25 182 PHE A N 1
ATOM 1423 C CA . PHE A 1 182 ? 12.014 -13.517 -19.948 1.00 75.25 182 PHE A CA 1
ATOM 1424 C C . PHE A 1 182 ? 13.462 -13.874 -19.592 1.00 75.25 182 PHE A C 1
ATOM 1426 O O . PHE A 1 182 ? 13.750 -15.032 -19.310 1.00 75.25 182 PHE A O 1
ATOM 1433 N N . LEU A 1 183 ? 14.354 -12.880 -19.510 1.00 76.88 183 LEU A N 1
ATOM 1434 C CA . LEU A 1 183 ? 15.767 -13.095 -19.168 1.00 76.88 183 LEU A CA 1
ATOM 1435 C C . LEU A 1 183 ? 15.938 -13.723 -17.780 1.00 76.88 183 LEU A C 1
ATOM 1437 O O . LEU A 1 183 ? 16.707 -14.667 -17.617 1.00 76.88 183 LEU A O 1
ATOM 1441 N N . ARG A 1 184 ? 15.175 -13.243 -16.792 1.00 81.06 184 ARG A N 1
ATOM 1442 C CA . ARG A 1 184 ? 15.127 -13.821 -15.446 1.00 81.06 184 ARG A CA 1
ATOM 1443 C C . ARG A 1 184 ? 14.711 -15.290 -15.487 1.00 81.06 184 ARG A C 1
ATOM 1445 O O . ARG A 1 184 ? 15.361 -16.118 -14.863 1.00 81.06 184 ARG A O 1
ATOM 1452 N N . ASN A 1 185 ? 13.621 -15.607 -16.187 1.00 80.00 185 ASN A N 1
ATOM 1453 C CA . ASN A 1 185 ? 13.110 -16.975 -16.253 1.00 80.00 185 ASN A CA 1
ATOM 1454 C C . ASN A 1 185 ? 14.112 -17.914 -16.937 1.00 80.00 185 ASN A C 1
ATOM 1456 O O . ASN A 1 185 ? 14.314 -19.022 -16.458 1.00 80.00 185 ASN A O 1
ATOM 1460 N N . SER A 1 186 ? 14.772 -17.457 -18.004 1.00 78.50 186 SER A N 1
ATOM 1461 C CA . SER A 1 186 ? 15.818 -18.225 -18.686 1.00 78.50 186 SER A CA 1
ATOM 1462 C C . SER A 1 186 ? 17.045 -18.459 -17.803 1.00 78.50 186 SER A C 1
ATOM 1464 O O . SER A 1 186 ? 17.589 -19.556 -17.808 1.00 78.50 186 SER A O 1
ATOM 1466 N N . PHE A 1 187 ? 17.471 -17.463 -17.019 1.00 78.81 187 PHE A N 1
ATOM 1467 C CA . PHE A 1 187 ? 18.555 -17.631 -16.046 1.00 78.81 187 PHE A CA 1
ATOM 1468 C C . PHE A 1 187 ? 18.193 -18.680 -14.987 1.00 78.81 187 PHE A C 1
ATOM 1470 O O . PHE A 1 187 ? 18.937 -19.632 -14.782 1.00 78.81 187 PHE A O 1
ATOM 1477 N N . LEU A 1 188 ? 17.010 -18.554 -14.379 1.00 78.75 188 LEU A N 1
ATOM 1478 C CA . LEU A 1 188 ? 16.534 -19.493 -13.361 1.00 78.75 188 LEU A CA 1
ATOM 1479 C C . LEU A 1 188 ? 16.347 -20.921 -13.893 1.00 78.75 188 LEU A C 1
ATOM 1481 O O . LEU A 1 188 ? 16.517 -21.864 -13.136 1.00 78.75 188 LEU A O 1
ATOM 1485 N N . ALA A 1 189 ? 15.994 -21.092 -15.168 1.00 78.19 189 ALA A N 1
ATOM 1486 C CA . ALA A 1 189 ? 15.811 -22.412 -15.771 1.00 78.19 189 ALA A CA 1
ATOM 1487 C C . ALA A 1 189 ? 17.130 -23.126 -16.117 1.00 78.19 189 ALA A C 1
ATOM 1489 O O . ALA A 1 189 ? 17.132 -24.347 -16.244 1.00 78.19 189 ALA A O 1
ATOM 1490 N N . ASN A 1 190 ? 18.222 -22.379 -16.304 1.00 71.81 190 ASN A N 1
ATOM 1491 C CA . ASN A 1 190 ? 19.513 -22.925 -16.734 1.00 71.81 190 ASN A CA 1
ATOM 1492 C C . ASN A 1 190 ? 20.536 -23.048 -15.594 1.00 71.81 190 ASN A C 1
ATOM 1494 O O . ASN A 1 190 ? 21.425 -23.887 -15.680 1.00 71.81 190 ASN A O 1
ATOM 1498 N N . GLU A 1 191 ? 20.427 -22.215 -14.557 1.00 59.47 191 GLU A N 1
ATOM 1499 C CA . GLU A 1 191 ? 21.402 -22.110 -13.455 1.00 59.47 191 GLU A CA 1
ATOM 1500 C C . GLU A 1 191 ? 20.786 -22.422 -12.073 1.00 59.47 191 GLU A C 1
ATOM 1502 O O . GLU A 1 191 ? 21.488 -22.358 -11.063 1.00 59.47 191 GLU A O 1
ATOM 1507 N N . GLY A 1 192 ? 19.471 -22.679 -12.013 1.00 50.31 192 GLY A N 1
ATOM 1508 C CA . GLY A 1 192 ? 18.700 -22.915 -10.783 1.00 50.31 192 GLY A CA 1
ATOM 1509 C C . GLY A 1 192 ? 18.630 -24.371 -10.346 1.00 50.31 192 GLY A C 1
ATOM 1510 O O . GLY A 1 192 ? 18.556 -25.257 -11.227 1.00 50.31 192 GLY A O 1
#

Foldseek 3Di:
DDDDDDDDPPPPPPQPWDDFPNDIASHLVSQVVVLVVQLVVDDAFDFHDDVVQSRVLSLLVVQPPCSCQQCPPPQVVQFPGKGWHFCPDDDPDLPDPDRDIWIWGAGNVRDTDTDDSSCSSVGDDVVVVVLVVVCVVCVVVVVVVLVVQCVVVVRWDADPPPRDTDHPSRPAQQPDPNRSVNVVVVCVVPPD

Secondary structure (DSSP, 8-state):
-----------------EEETTEEESSHHHHHHHHHHHHHTS-TTPBPPHHHHHHHHHHHHHH-SSGGGTS-TT-GGGEEEEEEE--SS-SS-TT--S---EEEEEETTS-EEEE-HHHHHH---HHHHHHHHHHHHHHHHHHHHHHHHHHHTTT-EE-TTT-PEE-TTT--TTSSSS-HHHHHHHHHHHH-

pLDDT: mean 78.59, std 17.88, range [31.14, 98.06]

Radius of gyration: 22.66 Å; chains: 1; bounding box: 44×75×54 Å